Protein AF-A0A7C3U819-F1 (afdb_monomer_lite)

Structure (mmCIF, N/CA/C/O backbone):
data_AF-A0A7C3U819-F1
#
_entry.id   AF-A0A7C3U819-F1
#
loop_
_atom_site.group_PDB
_atom_site.id
_atom_site.type_symbol
_atom_site.label_atom_id
_atom_site.label_alt_id
_atom_site.label_comp_id
_atom_site.label_asym_id
_atom_site.label_entity_id
_atom_site.label_seq_id
_atom_site.pdbx_PDB_ins_code
_atom_site.Cartn_x
_atom_site.Cartn_y
_atom_site.Cartn_z
_atom_site.occupancy
_atom_site.B_iso_or_equiv
_atom_site.auth_seq_id
_atom_site.auth_comp_id
_atom_site.auth_asym_id
_atom_site.auth_atom_id
_atom_site.pdbx_PDB_model_num
ATOM 1 N N . MET A 1 1 ? 49.881 0.072 21.918 1.00 62.22 1 MET A N 1
ATOM 2 C CA . MET A 1 1 ? 49.744 0.021 20.445 1.00 62.22 1 MET A CA 1
ATOM 3 C C . MET A 1 1 ? 48.919 -1.177 20.001 1.00 62.22 1 MET A C 1
ATOM 5 O O . MET A 1 1 ? 47.766 -0.956 19.678 1.00 62.22 1 MET A O 1
ATOM 9 N N . LEU A 1 2 ? 49.411 -2.423 20.093 1.00 73.38 2 LEU A N 1
ATOM 10 C CA . LEU A 1 2 ? 48.622 -3.620 19.727 1.00 73.38 2 LEU A CA 1
ATOM 11 C C . LEU A 1 2 ? 47.300 -3.742 20.514 1.00 73.38 2 LEU A C 1
ATOM 13 O O . LEU A 1 2 ? 46.258 -4.001 19.927 1.00 73.38 2 LEU A O 1
ATOM 17 N N . LYS A 1 3 ? 47.325 -3.444 21.822 1.00 76.56 3 LYS A N 1
ATOM 18 C CA . LYS A 1 3 ? 46.119 -3.417 22.672 1.00 76.56 3 LYS A CA 1
ATOM 19 C C . LYS A 1 3 ? 45.048 -2.428 22.185 1.00 76.56 3 LYS A C 1
ATOM 21 O O . LYS A 1 3 ? 43.870 -2.743 22.256 1.00 76.56 3 LYS A O 1
ATOM 26 N N . ASN A 1 4 ? 45.447 -1.273 21.646 1.00 74.81 4 ASN A N 1
ATOM 27 C CA . ASN A 1 4 ? 44.506 -0.244 21.184 1.00 74.81 4 ASN A CA 1
ATOM 28 C C . ASN A 1 4 ? 43.895 -0.622 19.826 1.00 74.81 4 ASN A C 1
ATOM 30 O O . ASN A 1 4 ? 42.733 -0.330 19.585 1.00 74.81 4 ASN A O 1
ATOM 34 N N . LEU A 1 5 ? 44.656 -1.311 18.966 1.00 80.00 5 LEU A N 1
ATOM 35 C CA . LEU A 1 5 ? 44.166 -1.803 17.676 1.00 80.00 5 LEU A CA 1
ATOM 36 C C . LEU A 1 5 ? 43.099 -2.895 17.852 1.00 80.00 5 LEU A C 1
ATOM 38 O O . LEU A 1 5 ? 42.059 -2.843 17.206 1.00 80.00 5 LEU A O 1
ATOM 42 N N . ILE A 1 6 ? 43.327 -3.842 18.770 1.00 87.12 6 ILE A N 1
ATOM 43 C CA . ILE A 1 6 ? 42.361 -4.909 19.082 1.00 87.12 6 ILE A CA 1
ATOM 44 C C . ILE A 1 6 ? 41.045 -4.317 19.607 1.00 87.12 6 ILE A C 1
ATOM 46 O O . ILE A 1 6 ? 39.969 -4.758 19.215 1.00 87.12 6 ILE A O 1
ATOM 50 N N . LEU A 1 7 ? 41.123 -3.279 20.443 1.00 87.50 7 LEU A N 1
ATOM 51 C CA . LEU A 1 7 ? 39.947 -2.628 21.023 1.00 87.50 7 LEU A CA 1
ATOM 52 C C . LEU A 1 7 ? 39.083 -1.926 19.960 1.00 87.50 7 LEU A C 1
ATOM 54 O O . LEU A 1 7 ? 37.860 -1.995 20.024 1.00 87.50 7 LEU A O 1
ATOM 58 N N . ILE A 1 8 ? 39.709 -1.319 18.945 1.00 88.44 8 ILE A N 1
ATOM 59 C CA . ILE A 1 8 ? 39.007 -0.676 17.821 1.00 88.44 8 ILE A CA 1
ATOM 60 C C . ILE A 1 8 ? 38.306 -1.715 16.932 1.00 88.44 8 ILE A C 1
ATOM 62 O O . ILE A 1 8 ? 37.162 -1.504 16.527 1.00 88.44 8 ILE A O 1
ATOM 66 N N . ILE A 1 9 ? 38.959 -2.849 16.654 1.00 90.81 9 ILE A N 1
ATOM 67 C CA . ILE A 1 9 ? 38.374 -3.938 15.852 1.00 90.81 9 ILE A CA 1
ATOM 68 C C . ILE A 1 9 ? 37.159 -4.542 16.569 1.00 90.81 9 ILE A C 1
ATOM 70 O O . ILE A 1 9 ? 36.113 -4.744 15.961 1.00 90.81 9 ILE A O 1
ATOM 74 N N . LEU A 1 10 ? 37.259 -4.779 17.878 1.00 90.50 10 LEU A N 1
ATOM 75 C CA . LEU A 1 10 ? 36.135 -5.308 18.653 1.00 90.50 10 LEU A CA 1
ATOM 76 C C . LEU A 1 10 ? 34.970 -4.314 18.733 1.00 90.50 10 LEU A C 1
ATOM 78 O O . LEU A 1 10 ? 33.821 -4.722 18.588 1.00 90.50 10 LEU A O 1
ATOM 82 N N . ALA A 1 11 ? 35.251 -3.018 18.901 1.00 88.38 11 ALA A N 1
ATOM 83 C CA . ALA A 1 11 ? 34.215 -1.988 18.920 1.00 88.38 11 ALA A CA 1
ATOM 84 C C . ALA A 1 11 ? 33.483 -1.873 17.572 1.00 88.38 11 ALA A C 1
ATOM 86 O O . ALA A 1 11 ? 32.263 -1.747 17.545 1.00 88.38 11 ALA A O 1
ATOM 87 N N . THR A 1 12 ? 34.205 -1.963 16.452 1.00 83.62 12 THR A N 1
ATOM 88 C CA . THR A 1 12 ? 33.599 -1.909 15.110 1.00 83.62 12 THR A CA 1
ATOM 89 C C . THR A 1 12 ? 32.755 -3.143 14.805 1.00 83.62 12 THR A C 1
ATOM 91 O O . THR A 1 12 ? 31.631 -2.991 14.332 1.00 83.62 12 THR A O 1
ATOM 94 N N . ILE A 1 13 ? 33.227 -4.347 15.148 1.00 86.00 13 ILE A N 1
ATOM 95 C CA . ILE A 1 13 ? 32.428 -5.578 15.026 1.00 86.00 13 ILE A CA 1
ATOM 96 C C . ILE A 1 13 ? 31.163 -5.484 15.885 1.00 86.00 13 ILE A C 1
ATOM 98 O O . ILE A 1 13 ? 30.079 -5.813 15.415 1.00 86.00 13 ILE A O 1
ATOM 102 N N . PHE A 1 14 ? 31.278 -4.992 17.121 1.00 81.44 14 PHE A N 1
ATOM 103 C CA . PHE A 1 14 ? 30.131 -4.841 18.012 1.00 81.44 14 PHE A CA 1
ATOM 104 C C . PHE A 1 14 ? 29.077 -3.885 17.437 1.00 81.44 14 PHE A C 1
ATOM 106 O O . PHE A 1 14 ? 27.906 -4.245 17.389 1.00 81.44 14 PHE A O 1
ATOM 113 N N . ILE A 1 15 ? 29.486 -2.723 16.914 1.00 81.94 15 ILE A N 1
ATOM 114 C CA . ILE A 1 15 ? 28.566 -1.750 16.300 1.00 81.94 15 ILE A CA 1
ATOM 115 C C . ILE A 1 15 ? 27.814 -2.368 15.111 1.00 81.94 15 ILE A C 1
ATOM 117 O O . ILE A 1 15 ? 26.595 -2.226 15.029 1.00 81.94 15 ILE A O 1
ATOM 121 N N . VAL A 1 16 ? 28.513 -3.102 14.236 1.00 77.94 16 VAL A N 1
ATOM 122 C CA . VAL A 1 16 ? 27.915 -3.773 13.063 1.00 77.94 16 VAL A CA 1
ATOM 123 C C . VAL A 1 16 ? 26.956 -4.897 13.471 1.00 77.94 16 VAL A C 1
ATOM 125 O O . VAL A 1 16 ? 25.925 -5.096 12.834 1.00 77.94 16 VAL A O 1
ATOM 128 N N . LEU A 1 17 ? 27.250 -5.618 14.557 1.00 75.50 17 LEU A N 1
ATOM 129 C CA . LEU A 1 17 ? 26.356 -6.657 15.076 1.00 75.50 17 LEU A CA 1
ATOM 130 C C . LEU A 1 17 ? 25.104 -6.068 15.742 1.00 75.50 17 LEU A C 1
ATOM 132 O O . LEU A 1 17 ? 24.047 -6.692 15.704 1.00 75.50 17 LEU A O 1
ATOM 136 N N . THR A 1 18 ? 25.197 -4.868 16.319 1.00 70.12 18 THR A N 1
ATOM 137 C CA . THR A 1 18 ? 24.054 -4.187 16.949 1.00 70.12 18 THR A CA 1
ATOM 138 C C . THR A 1 18 ? 23.206 -3.351 15.992 1.00 70.12 18 THR A C 1
ATOM 140 O O . THR A 1 18 ? 22.121 -2.930 16.374 1.00 70.12 18 THR A O 1
ATOM 143 N N . SER A 1 19 ? 23.657 -3.093 14.759 1.00 58.97 19 SER A N 1
ATOM 144 C CA . SER A 1 19 ? 22.924 -2.244 13.804 1.00 58.97 19 SER A CA 1
ATOM 145 C C . SER A 1 19 ? 21.799 -2.962 13.052 1.00 58.97 19 SER A C 1
ATOM 147 O O . SER A 1 19 ? 21.187 -2.386 12.157 1.00 58.97 19 SER A O 1
ATOM 149 N N . SER A 1 20 ? 21.523 -4.217 13.389 1.00 57.56 20 SER A N 1
ATOM 150 C CA . SER A 1 20 ? 20.370 -4.953 12.871 1.00 57.56 20 SER A CA 1
ATOM 151 C C . SER A 1 20 ? 19.242 -4.856 13.899 1.00 57.56 20 SER A C 1
ATOM 153 O O . SER A 1 20 ? 19.527 -4.904 15.086 1.00 57.56 20 SER A O 1
ATOM 155 N N . TYR A 1 21 ? 17.988 -4.742 13.460 1.00 50.50 21 TYR A N 1
ATOM 156 C CA . TYR A 1 21 ? 16.766 -4.595 14.279 1.00 50.50 21 TYR A CA 1
ATOM 157 C C . TYR A 1 21 ? 16.378 -3.158 14.667 1.00 50.50 21 TYR A C 1
ATOM 159 O O . TYR A 1 21 ? 16.038 -2.868 15.813 1.00 50.50 21 TYR A O 1
ATOM 167 N N . VAL A 1 22 ? 16.295 -2.262 13.679 1.00 51.50 22 VAL A N 1
ATOM 168 C CA . VAL A 1 22 ? 15.298 -1.183 13.766 1.00 51.50 22 VAL A CA 1
ATOM 169 C C . VAL A 1 22 ? 13.933 -1.835 13.543 1.00 51.50 22 VAL A C 1
ATOM 171 O O . VAL A 1 22 ? 13.479 -1.988 12.414 1.00 51.50 22 VAL A O 1
ATOM 174 N N . LEU A 1 23 ? 13.310 -2.311 14.621 1.00 58.06 23 LEU A N 1
ATOM 175 C CA . LEU A 1 23 ? 11.903 -2.688 14.578 1.00 58.06 23 LEU A CA 1
ATOM 176 C C . LEU A 1 23 ? 11.105 -1.393 14.456 1.00 58.06 23 LEU A C 1
ATOM 178 O O . LEU A 1 23 ? 11.251 -0.495 15.287 1.00 58.06 23 LEU A O 1
ATOM 182 N N . ALA A 1 24 ? 10.284 -1.285 13.414 1.00 61.31 24 ALA A N 1
ATOM 183 C CA . ALA A 1 24 ? 9.297 -0.222 13.344 1.00 61.31 24 ALA A CA 1
ATOM 184 C C . ALA A 1 24 ? 8.452 -0.285 14.627 1.00 61.31 24 ALA A C 1
ATOM 186 O O . ALA A 1 24 ? 7.854 -1.318 14.938 1.00 61.31 24 ALA A O 1
ATOM 187 N N . SER A 1 25 ? 8.467 0.791 15.418 1.00 61.19 25 SER A N 1
ATOM 188 C CA . SER A 1 25 ? 7.619 0.887 16.604 1.00 61.19 25 SER A CA 1
ATOM 189 C C . SER A 1 25 ? 6.170 0.780 16.149 1.00 61.19 25 SER A C 1
ATOM 191 O O . SER A 1 25 ? 5.744 1.552 15.291 1.00 61.19 25 SER A O 1
ATOM 193 N N . GLN A 1 26 ? 5.411 -0.155 16.724 1.00 63.94 26 GLN A N 1
ATOM 194 C CA . GLN A 1 26 ? 3.979 -0.243 16.454 1.00 63.94 26 GLN A CA 1
ATOM 195 C C . GLN A 1 26 ? 3.326 1.097 16.805 1.00 63.94 26 GLN A C 1
ATOM 197 O O . GLN A 1 26 ? 3.619 1.684 17.853 1.00 63.94 26 GLN A O 1
ATOM 202 N N . ALA A 1 27 ? 2.471 1.600 15.916 1.00 69.44 27 ALA A N 1
ATOM 203 C CA . ALA A 1 27 ? 1.678 2.784 16.205 1.00 69.44 27 ALA A CA 1
ATOM 204 C C . ALA A 1 27 ? 0.789 2.512 17.429 1.00 69.44 27 ALA A C 1
ATOM 206 O O . ALA A 1 27 ? 0.252 1.412 17.579 1.00 69.44 27 ALA A O 1
ATOM 207 N N . LEU A 1 28 ? 0.631 3.510 18.307 1.00 78.12 28 LEU A N 1
ATOM 208 C CA . LEU A 1 28 ? -0.297 3.391 19.432 1.00 78.12 28 LEU A CA 1
ATOM 209 C C . LEU A 1 28 ? -1.708 3.104 18.891 1.00 78.12 28 LEU A C 1
ATOM 211 O O . LEU A 1 28 ? -2.143 3.796 17.963 1.00 78.12 28 LEU A O 1
ATOM 215 N N . PRO A 1 29 ? -2.427 2.114 19.452 1.00 81.88 29 PRO A N 1
ATOM 216 C CA . PRO A 1 29 ? -3.782 1.823 19.021 1.00 81.88 29 PRO A CA 1
ATOM 217 C C . PRO A 1 29 ? -4.662 3.038 19.301 1.00 81.88 29 PRO A C 1
ATOM 219 O O . PRO A 1 29 ? -4.579 3.660 20.363 1.00 81.88 29 PRO A O 1
ATOM 222 N N . ARG A 1 30 ? -5.513 3.371 18.338 1.00 90.12 30 ARG A N 1
ATOM 223 C CA . ARG A 1 30 ? -6.549 4.390 18.515 1.00 90.12 30 ARG A CA 1
ATOM 224 C C . ARG A 1 30 ? -7.848 3.715 18.943 1.00 90.12 30 ARG A C 1
ATOM 226 O O . ARG A 1 30 ? -7.952 2.493 18.863 1.00 90.12 30 ARG A O 1
ATOM 233 N N . TYR A 1 31 ? -8.837 4.483 19.380 1.00 94.50 31 TYR A N 1
ATOM 234 C CA . TYR A 1 31 ? -10.174 3.957 19.654 1.00 94.50 31 TYR A CA 1
ATOM 235 C C . TYR A 1 31 ? -11.184 4.533 18.671 1.00 94.50 31 TYR A C 1
ATOM 237 O O . TYR A 1 31 ? -11.015 5.631 18.138 1.00 94.50 31 TYR A O 1
ATOM 245 N N . GLY A 1 32 ? -12.250 3.780 18.440 1.00 96.25 32 GLY A N 1
ATOM 246 C CA . GLY A 1 32 ? -13.473 4.309 17.864 1.00 96.25 32 GLY A CA 1
ATOM 247 C C . GLY A 1 32 ? -14.666 3.934 18.710 1.00 96.25 32 GLY A C 1
ATOM 248 O O . GLY A 1 32 ? -14.616 2.981 19.490 1.00 96.25 32 GLY A O 1
ATOM 249 N N . VAL A 1 33 ? -15.731 4.705 18.548 1.00 97.69 33 VAL A N 1
ATOM 250 C CA . VAL A 1 33 ? -16.988 4.530 19.264 1.00 97.69 33 VAL A CA 1
ATOM 251 C C . VAL A 1 33 ? -18.152 4.463 18.299 1.00 97.69 33 VAL A C 1
ATOM 253 O O . VAL A 1 33 ? -18.153 5.127 17.262 1.00 97.69 33 VAL A O 1
ATOM 256 N N . ASN A 1 34 ? -19.158 3.689 18.672 1.00 97.94 34 ASN A N 1
ATOM 257 C CA . ASN A 1 34 ? -20.482 3.756 18.090 1.00 97.94 34 ASN A CA 1
ATOM 258 C C . ASN A 1 34 ? -21.410 4.450 19.093 1.00 97.94 34 ASN A C 1
ATOM 260 O O . ASN A 1 34 ? -21.619 3.978 20.213 1.00 97.94 34 ASN A O 1
ATOM 264 N N . GLU A 1 35 ? -21.934 5.607 18.697 1.00 97.56 35 GLU A N 1
ATOM 265 C CA . GLU A 1 35 ? -22.764 6.439 19.568 1.00 97.56 35 GLU A CA 1
ATOM 266 C C . GLU A 1 35 ? -24.136 5.833 19.862 1.00 97.56 35 GLU A C 1
ATOM 268 O O . GLU A 1 35 ? -24.673 6.038 20.953 1.00 97.56 35 GLU A O 1
ATOM 273 N N . GLU 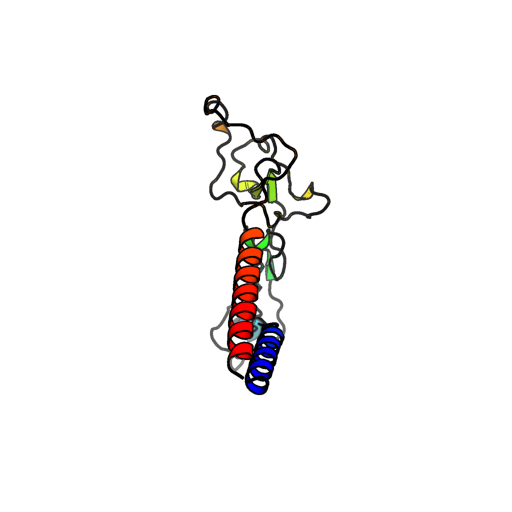A 1 36 ? -24.683 5.077 18.910 1.00 97.62 36 GLU A N 1
ATOM 274 C CA . GLU A 1 36 ? -26.006 4.464 19.002 1.00 97.62 36 GLU A CA 1
ATOM 275 C C . GLU A 1 36 ? -25.990 3.251 19.934 1.00 97.62 36 GLU A C 1
ATOM 277 O O . GLU A 1 36 ? -26.867 3.115 20.787 1.00 97.62 36 GLU A O 1
ATOM 282 N N . THR A 1 37 ? -24.973 2.390 19.814 1.00 97.75 37 THR A N 1
ATOM 283 C CA . THR A 1 37 ? -24.854 1.166 20.625 1.00 97.75 37 THR A CA 1
ATOM 284 C C . THR A 1 37 ? -24.111 1.377 21.942 1.00 97.75 37 THR A C 1
ATOM 286 O O . THR A 1 37 ? -24.137 0.493 22.799 1.00 97.75 37 THR A O 1
ATOM 289 N N . LYS A 1 38 ? -23.469 2.540 22.130 1.00 97.94 38 LYS A N 1
ATOM 290 C CA . LYS A 1 38 ? -22.555 2.818 23.253 1.00 97.94 38 LYS A CA 1
ATOM 291 C C . LYS A 1 38 ? -21.467 1.752 23.374 1.00 97.94 38 LYS A C 1
ATOM 293 O O . LYS A 1 38 ? -21.149 1.262 24.456 1.00 97.94 38 LYS A O 1
ATOM 298 N N . GLU A 1 39 ? -20.868 1.412 22.241 1.00 98.25 39 GLU A N 1
ATOM 299 C CA . GLU A 1 39 ? -19.741 0.487 22.151 1.00 98.25 39 GLU A CA 1
ATOM 300 C C . GLU A 1 39 ? -18.468 1.228 21.750 1.00 98.25 39 GLU A C 1
ATOM 302 O O . GLU A 1 39 ? -18.511 2.221 21.026 1.00 98.25 39 GLU A O 1
ATOM 307 N N . CYS A 1 40 ? -17.324 0.739 22.210 1.00 97.69 40 CYS A N 1
ATOM 308 C CA . CYS A 1 40 ? -16.011 1.219 21.802 1.00 97.69 40 CYS A CA 1
ATOM 309 C C . CYS A 1 40 ? -15.145 0.031 21.366 1.00 97.69 40 CYS A C 1
ATOM 311 O O . CYS A 1 40 ? -15.326 -1.087 21.841 1.00 97.69 40 CYS A O 1
ATOM 313 N N . SER A 1 41 ? -14.187 0.260 20.477 1.00 96.88 41 SER A N 1
ATOM 314 C CA . SER A 1 41 ? -13.237 -0.764 20.042 1.00 96.88 41 SER A CA 1
ATOM 315 C C . SER A 1 41 ? -11.884 -0.133 19.787 1.00 96.88 41 SER A C 1
ATOM 317 O O . SER A 1 41 ? -11.790 1.022 19.361 1.00 96.88 41 SER A O 1
ATOM 319 N N . LYS A 1 42 ? -10.832 -0.919 20.005 1.00 94.75 42 LYS A N 1
ATOM 320 C CA . LYS A 1 42 ? -9.494 -0.586 19.522 1.00 94.75 42 LYS A CA 1
ATOM 321 C C . LYS A 1 42 ? -9.488 -0.602 18.000 1.00 94.75 42 LYS A C 1
ATOM 323 O O . LYS A 1 42 ? -10.164 -1.414 17.370 1.00 94.75 42 LYS A O 1
ATOM 328 N N . PHE A 1 43 ? -8.703 0.297 17.439 1.00 91.25 43 PHE A N 1
ATOM 329 C CA . PHE A 1 43 ? -8.480 0.458 16.020 1.00 91.25 43 PHE A CA 1
ATOM 330 C C . PHE A 1 43 ? -6.998 0.307 15.729 1.00 91.25 43 PHE A C 1
ATOM 332 O O . PHE A 1 43 ? -6.171 1.111 16.175 1.00 91.25 43 PHE A O 1
ATOM 339 N N . PHE A 1 44 ? -6.683 -0.718 14.953 1.00 84.62 44 PHE A N 1
ATOM 340 C CA . PHE A 1 44 ? -5.369 -0.883 14.368 1.00 84.62 44 PHE A CA 1
ATOM 341 C C . PHE A 1 44 ? -5.419 -0.240 12.989 1.00 84.62 44 PHE A C 1
ATOM 343 O O . PHE A 1 44 ? -6.135 -0.709 12.102 1.00 84.62 44 PHE A O 1
ATOM 350 N N . MET A 1 45 ? -4.714 0.884 12.844 1.00 80.06 45 MET A N 1
ATOM 351 C CA . MET A 1 45 ? -4.503 1.477 11.528 1.00 80.06 45 MET A CA 1
ATOM 352 C C . MET A 1 45 ? -3.804 0.436 10.648 1.00 80.06 45 MET A C 1
ATOM 354 O O . MET A 1 45 ? -2.970 -0.324 11.145 1.00 80.06 45 MET A O 1
ATOM 358 N N . GLY A 1 46 ? -4.176 0.388 9.368 1.00 81.81 46 GLY A N 1
ATOM 359 C CA . GLY A 1 46 ? -3.462 -0.416 8.381 1.00 81.81 46 GLY A CA 1
ATOM 360 C C . GLY A 1 46 ? -1.991 -0.013 8.289 1.00 81.81 46 GLY A C 1
ATOM 361 O O . GLY A 1 46 ? -1.555 0.971 8.897 1.00 81.81 46 GLY A O 1
ATOM 362 N N . ASP A 1 47 ? -1.225 -0.784 7.530 1.00 85.81 47 ASP A N 1
ATOM 363 C CA . ASP A 1 47 ? 0.124 -0.384 7.145 1.00 85.81 47 ASP A CA 1
ATOM 364 C C . ASP A 1 47 ? 0.081 0.664 6.017 1.00 85.81 47 ASP A C 1
ATOM 366 O O . ASP A 1 47 ? -0.972 1.186 5.643 1.00 85.81 47 ASP A O 1
ATOM 370 N N . GLU A 1 48 ? 1.238 1.012 5.467 1.00 88.50 48 GLU A N 1
ATOM 371 C CA . GLU A 1 48 ? 1.359 1.968 4.371 1.00 88.50 48 GLU A CA 1
ATOM 372 C C . GLU A 1 48 ? 0.597 1.566 3.090 1.00 88.50 48 GLU A C 1
ATOM 374 O O . GLU A 1 48 ? 0.323 2.427 2.243 1.00 88.50 48 GLU A O 1
ATOM 379 N N . CYS A 1 49 ? 0.196 0.297 2.976 1.00 92.19 49 CYS A N 1
ATOM 380 C CA . CYS A 1 49 ? -0.446 -0.299 1.812 1.00 92.19 49 CYS A CA 1
ATOM 381 C C . CYS A 1 49 ? -1.903 -0.698 2.025 1.00 92.19 49 CYS A C 1
ATOM 383 O O . CYS A 1 49 ? -2.578 -1.055 1.058 1.00 92.19 49 CYS A O 1
ATOM 385 N N . LEU A 1 50 ? -2.428 -0.546 3.239 1.00 91.62 50 LEU A N 1
ATOM 386 C CA . LEU A 1 50 ? -3.837 -0.731 3.548 1.00 91.62 50 LEU A CA 1
ATOM 387 C C . LEU A 1 50 ? -4.473 0.563 4.046 1.00 91.62 50 LEU A C 1
ATOM 389 O O . LEU A 1 50 ? -4.038 1.177 5.018 1.00 91.62 50 LEU A O 1
ATOM 393 N N . ASP A 1 51 ? -5.592 0.930 3.435 1.00 90.19 51 ASP A N 1
ATOM 394 C CA . ASP A 1 51 ? -6.499 1.913 4.001 1.00 90.19 51 ASP A CA 1
ATOM 395 C C . ASP A 1 51 ? -7.558 1.198 4.836 1.00 90.19 51 ASP A C 1
ATOM 397 O O . ASP A 1 51 ? -8.497 0.599 4.309 1.00 90.19 51 ASP A O 1
ATOM 401 N N . CYS A 1 52 ? -7.372 1.208 6.152 1.00 91.38 52 CYS A N 1
ATOM 402 C CA . CYS A 1 52 ? -8.341 0.654 7.085 1.00 91.38 52 CYS A CA 1
ATOM 403 C C . CYS A 1 52 ? -9.251 1.759 7.612 1.00 91.38 52 CYS A C 1
ATOM 405 O O . CYS A 1 52 ? -8.782 2.826 8.010 1.00 91.38 52 CYS A O 1
ATOM 407 N N . THR A 1 53 ? -10.545 1.472 7.689 1.00 92.75 53 THR A N 1
ATOM 408 C CA . THR A 1 53 ? -11.541 2.304 8.369 1.00 92.75 53 THR A CA 1
ATOM 409 C C . THR A 1 53 ? -12.386 1.436 9.289 1.00 92.75 53 THR A C 1
ATOM 411 O O . THR A 1 53 ? -12.463 0.217 9.127 1.00 92.75 53 THR A O 1
ATOM 414 N N . PHE A 1 54 ? -13.049 2.036 10.273 1.00 93.56 54 PHE A N 1
ATOM 415 C CA . PHE A 1 54 ? -14.132 1.321 10.939 1.00 93.56 54 PHE A CA 1
ATOM 416 C C . PHE A 1 54 ? -15.322 1.118 9.982 1.00 93.56 54 PHE A C 1
ATOM 418 O O . PHE A 1 54 ? -15.437 1.841 8.985 1.00 93.56 54 PHE A O 1
ATOM 425 N N . PRO A 1 55 ? -16.204 0.141 10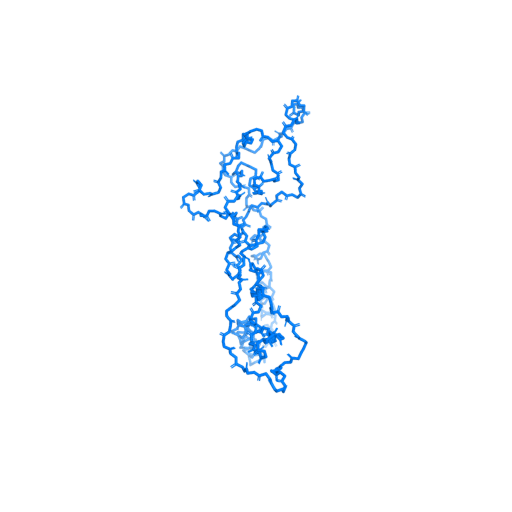.261 1.00 93.44 55 PRO A N 1
ATOM 426 C CA . PRO A 1 55 ? -17.459 0.016 9.537 1.00 93.44 55 PRO A CA 1
ATOM 427 C C . PRO A 1 55 ? -18.376 1.212 9.817 1.00 93.44 55 PRO A C 1
ATOM 429 O O . PRO A 1 55 ? -18.157 1.996 10.741 1.00 93.44 55 PRO A O 1
ATOM 432 N N . GLU A 1 56 ? -19.425 1.337 9.012 1.00 94.88 56 GLU A N 1
ATOM 433 C CA . GLU A 1 56 ? -20.405 2.417 9.119 1.00 94.88 56 GLU A CA 1
ATOM 434 C C . GLU A 1 56 ? -20.986 2.554 10.543 1.00 94.88 56 GLU A C 1
ATOM 436 O O . GLU A 1 56 ? -21.163 1.569 11.265 1.00 94.88 56 GLU A O 1
ATOM 441 N N . GLY A 1 57 ? -21.243 3.798 10.961 1.00 95.44 57 GLY A N 1
ATOM 442 C CA . GLY A 1 57 ? -21.761 4.138 12.295 1.00 95.44 57 GLY A CA 1
ATOM 443 C C . GLY A 1 57 ? -20.702 4.270 13.397 1.00 95.44 57 GLY A C 1
ATOM 444 O O . GLY A 1 57 ? -21.025 4.667 14.515 1.00 95.44 57 GLY A O 1
ATOM 445 N N . TRP A 1 58 ? -19.435 3.978 13.103 1.00 96.75 58 TRP A N 1
ATOM 446 C CA . TRP A 1 58 ? -18.325 4.143 14.041 1.00 96.75 58 TRP A CA 1
ATOM 447 C C . TRP A 1 58 ? -17.527 5.412 13.749 1.00 96.75 58 TRP A C 1
ATOM 449 O O . TRP A 1 58 ? -17.262 5.755 12.597 1.00 96.75 58 TRP A O 1
ATOM 459 N N . LYS A 1 59 ? -17.087 6.092 14.807 1.00 95.69 59 LYS A N 1
ATOM 460 C CA . LYS A 1 59 ? -16.269 7.301 14.728 1.00 95.69 59 LYS A CA 1
ATOM 461 C C . LYS A 1 59 ? -14.969 7.111 15.497 1.00 95.69 59 LYS A C 1
ATOM 463 O O . LYS A 1 59 ? -14.992 6.721 16.660 1.00 95.69 59 LYS A O 1
ATOM 468 N N . MET A 1 60 ? -13.847 7.424 14.854 1.00 94.44 60 MET A N 1
ATOM 469 C CA . MET A 1 60 ? -12.541 7.505 15.513 1.00 94.44 60 MET A CA 1
ATOM 470 C C . MET A 1 60 ? -12.529 8.632 16.545 1.00 94.44 60 MET A C 1
ATOM 472 O O . MET A 1 60 ? -13.015 9.730 16.268 1.00 94.44 60 MET A O 1
ATOM 476 N N . ILE A 1 61 ? -11.932 8.370 17.701 1.00 94.56 61 ILE A N 1
ATOM 477 C CA . ILE A 1 61 ? -11.757 9.348 18.774 1.00 94.56 61 ILE A CA 1
ATOM 478 C C . ILE A 1 61 ? -10.259 9.576 19.040 1.00 94.56 61 ILE A C 1
ATOM 480 O O . ILE A 1 61 ? -9.424 8.763 18.631 1.00 94.56 61 ILE A O 1
ATOM 484 N N . GLU A 1 62 ? -9.903 10.704 19.656 1.00 89.88 62 GLU A N 1
ATOM 485 C CA . GLU A 1 62 ? -8.497 11.055 19.938 1.00 89.88 62 GLU A CA 1
ATOM 486 C C . GLU A 1 62 ? -7.987 10.412 21.236 1.00 89.88 62 GLU A C 1
ATOM 488 O O . GLU A 1 62 ? -6.783 10.341 21.482 1.00 89.88 62 GLU A O 1
ATOM 493 N N . GLU A 1 63 ? -8.900 9.917 22.065 1.00 88.00 63 GLU A N 1
ATOM 494 C CA . GLU A 1 63 ? -8.605 9.274 23.328 1.00 88.00 63 GLU A CA 1
ATOM 495 C C . GLU A 1 63 ? -7.961 7.894 23.129 1.00 88.00 63 GLU A C 1
ATOM 497 O O . GLU A 1 63 ? -8.374 7.070 22.311 1.00 88.00 63 GLU A O 1
ATOM 502 N N . PHE A 1 64 ? -6.966 7.601 23.967 1.00 88.94 64 PHE A N 1
ATOM 503 C CA . PHE A 1 64 ? -6.261 6.314 23.997 1.00 88.94 64 PHE A CA 1
ATOM 504 C C . PHE A 1 64 ? -6.970 5.256 24.855 1.00 88.94 64 PHE A C 1
ATOM 506 O O . PHE A 1 64 ? -6.364 4.254 25.241 1.00 88.94 64 PHE A O 1
ATOM 513 N N . GLN A 1 65 ? -8.236 5.485 25.200 1.00 93.75 65 GLN A N 1
ATOM 514 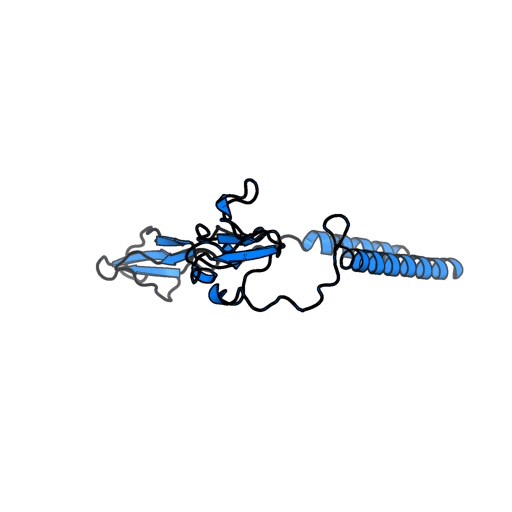C CA . GLN A 1 65 ? -9.033 4.579 26.017 1.00 93.75 65 GLN A CA 1
ATOM 515 C C . GLN A 1 65 ? -10.512 4.662 25.651 1.00 93.75 65 GLN A C 1
ATOM 517 O O . GLN A 1 65 ? -10.996 5.686 25.172 1.00 93.75 65 GLN A O 1
ATOM 522 N N . CYS A 1 66 ? -11.232 3.582 25.940 1.00 95.94 66 CYS A N 1
ATOM 523 C CA . CYS A 1 66 ? -12.680 3.540 25.827 1.00 95.94 66 CYS A CA 1
ATOM 524 C C . CYS A 1 66 ? -13.341 4.594 26.739 1.00 95.94 66 CYS A C 1
ATOM 526 O O . CYS A 1 66 ? -13.018 4.635 27.932 1.00 95.94 66 CYS A O 1
ATOM 528 N N . PRO A 1 67 ? -14.271 5.426 26.235 1.00 96.88 67 PRO A N 1
ATOM 529 C CA . PRO A 1 67 ? -14.952 6.410 27.070 1.00 96.88 67 PRO A CA 1
ATOM 530 C C . PRO A 1 67 ? -15.834 5.773 28.151 1.00 96.88 67 PRO A C 1
ATOM 532 O O . PRO A 1 67 ? -16.370 4.674 27.994 1.00 96.88 67 PRO A O 1
ATOM 535 N N . LEU A 1 68 ? -16.031 6.494 29.258 1.00 97.31 68 LEU A N 1
ATOM 536 C CA . LEU A 1 68 ? -16.889 6.035 30.350 1.00 97.31 68 LEU A CA 1
ATOM 537 C C . LEU A 1 68 ? -18.330 5.825 29.859 1.00 97.31 68 LEU A C 1
ATOM 539 O O . LEU A 1 68 ? -18.898 6.682 29.185 1.00 97.31 68 LEU A O 1
ATOM 543 N N . GLY A 1 69 ? -18.930 4.695 30.235 1.00 96.69 69 GLY A N 1
ATOM 544 C CA . GLY A 1 69 ? -20.291 4.333 29.828 1.00 96.69 69 GLY A CA 1
ATOM 545 C C . GLY A 1 69 ? -20.379 3.623 28.475 1.00 96.69 69 GLY A C 1
ATOM 546 O O . GLY A 1 69 ? -21.474 3.212 28.102 1.00 96.69 69 GLY A O 1
ATOM 547 N N . TYR A 1 70 ? -19.253 3.433 27.778 1.00 98.12 70 TYR A N 1
ATOM 548 C CA . TYR A 1 70 ? -19.176 2.599 26.583 1.00 98.12 70 TYR A CA 1
ATOM 549 C C . TYR A 1 70 ? -18.687 1.201 26.958 1.00 98.12 70 TYR A C 1
ATOM 551 O O . TYR A 1 70 ? -17.879 1.022 27.872 1.00 98.12 70 TYR A O 1
ATOM 559 N N . LYS A 1 71 ? -19.181 0.193 26.244 1.00 98.00 71 LYS A N 1
ATOM 560 C CA . LYS A 1 71 ? -18.735 -1.193 26.375 1.00 98.00 71 LYS A CA 1
ATOM 561 C C . LYS A 1 71 ? -17.604 -1.465 25.384 1.00 98.00 71 LYS A C 1
ATOM 563 O O . LYS A 1 71 ? -17.808 -1.315 24.182 1.00 98.00 71 LYS A O 1
ATOM 568 N N . GLU A 1 72 ? -16.443 -1.908 25.867 1.00 97.44 72 GLU A N 1
ATOM 569 C CA . GLU A 1 72 ? -15.369 -2.379 24.981 1.00 97.44 72 GLU A CA 1
ATOM 570 C C . GLU A 1 72 ? -15.789 -3.680 24.294 1.00 97.44 72 GLU A C 1
ATOM 572 O O . GLU A 1 72 ? -16.160 -4.664 24.940 1.00 97.44 72 GLU A O 1
ATOM 577 N N . VAL A 1 73 ? -15.757 -3.658 22.966 1.00 97.38 73 VAL A N 1
ATOM 578 C CA . VAL A 1 73 ? -16.025 -4.792 22.087 1.00 97.38 73 VAL A CA 1
ATOM 579 C C . VAL A 1 73 ? -14.862 -4.959 21.119 1.00 97.38 73 VAL A C 1
ATOM 581 O O . VAL A 1 73 ? -14.109 -4.023 20.856 1.00 97.38 73 VAL A O 1
ATOM 584 N N . GLN A 1 74 ? -14.719 -6.160 20.569 1.00 94.94 74 GLN A N 1
ATOM 585 C CA . GLN A 1 74 ? -13.810 -6.392 19.457 1.00 94.94 74 GLN A CA 1
ATOM 586 C C . GLN A 1 74 ? -14.559 -6.102 18.159 1.00 94.94 74 GLN A C 1
ATOM 588 O O . GLN A 1 74 ? -15.495 -6.823 17.806 1.00 94.94 74 GLN A O 1
ATOM 593 N N . LYS A 1 75 ? -14.168 -5.031 17.468 1.00 94.56 75 LYS A N 1
ATOM 594 C CA . LYS A 1 75 ? -14.699 -4.693 16.151 1.00 94.56 75 LYS A CA 1
ATOM 595 C C . LYS A 1 75 ? -13.583 -4.696 15.119 1.00 94.56 75 LYS A C 1
ATOM 597 O O . LYS A 1 75 ? -12.622 -3.940 15.247 1.00 94.56 75 LYS A O 1
ATOM 602 N N . ASP A 1 76 ? -13.749 -5.521 14.092 1.00 91.94 76 ASP A N 1
ATOM 603 C CA . ASP A 1 76 ? -12.802 -5.588 12.985 1.00 91.94 76 ASP A CA 1
ATOM 604 C C . ASP A 1 76 ? -12.900 -4.333 12.110 1.00 91.94 76 ASP A C 1
ATOM 606 O O . ASP A 1 76 ? -13.991 -3.805 11.853 1.00 91.94 76 ASP A O 1
ATOM 610 N N . SER A 1 77 ? -11.743 -3.850 11.662 1.00 91.00 77 SER A N 1
ATOM 611 C CA . SER A 1 77 ? -11.649 -2.797 10.659 1.00 91.00 77 SER A CA 1
ATOM 612 C C . SER A 1 77 ? -11.936 -3.356 9.265 1.00 91.00 77 SER A C 1
ATOM 614 O O . SER A 1 77 ? -11.685 -4.522 8.961 1.00 91.00 77 SER A O 1
ATOM 616 N N . VAL A 1 78 ? -12.465 -2.501 8.396 1.00 93.06 78 VAL A N 1
ATOM 617 C CA . VAL A 1 78 ? -12.595 -2.778 6.968 1.00 93.06 78 VAL A CA 1
ATOM 618 C C . VAL A 1 78 ? -11.366 -2.191 6.293 1.00 93.06 78 VAL A C 1
ATOM 620 O O . VAL A 1 78 ? -11.212 -0.973 6.246 1.00 93.06 78 VAL A O 1
ATOM 623 N N . CYS A 1 79 ? -10.482 -3.054 5.801 1.00 91.88 79 CYS A N 1
ATOM 624 C CA . CYS A 1 79 ? -9.249 -2.647 5.139 1.00 91.88 79 CYS A CA 1
ATOM 625 C C . CYS A 1 79 ? -9.350 -2.837 3.629 1.00 91.88 79 CYS A C 1
ATOM 627 O O . CYS A 1 79 ? -9.778 -3.890 3.156 1.00 91.88 79 CYS A O 1
ATOM 629 N N . LYS A 1 80 ? -8.939 -1.816 2.879 1.00 93.38 80 LYS A N 1
ATOM 630 C CA . LYS A 1 80 ? -8.840 -1.843 1.421 1.00 93.38 80 LYS A CA 1
ATOM 631 C C . LYS A 1 80 ? -7.380 -1.671 1.010 1.00 93.38 80 LYS A C 1
ATOM 633 O O . LYS A 1 80 ? -6.744 -0.733 1.494 1.00 93.38 80 LYS A O 1
ATOM 638 N N . PRO A 1 81 ? -6.839 -2.531 0.135 1.00 93.06 81 PRO A N 1
ATOM 639 C CA . PRO A 1 81 ? -5.507 -2.320 -0.408 1.00 93.06 81 PRO A CA 1
ATOM 640 C C . PRO A 1 81 ? -5.431 -0.990 -1.159 1.00 93.06 81 PRO A C 1
ATOM 642 O O . PRO A 1 81 ? -6.362 -0.599 -1.863 1.00 93.06 81 PRO A O 1
ATOM 645 N N . ARG A 1 82 ? -4.335 -0.259 -0.967 1.00 93.12 82 ARG A N 1
ATOM 646 C CA . ARG A 1 82 ? -4.085 1.006 -1.656 1.00 93.12 82 ARG A CA 1
ATOM 647 C C . ARG A 1 82 ? -3.451 0.731 -3.009 1.00 93.12 82 ARG A C 1
ATOM 649 O O . ARG A 1 82 ? -2.460 0.011 -3.094 1.00 93.12 82 ARG A O 1
ATOM 656 N N . LYS A 1 83 ? -3.968 1.383 -4.046 1.00 94.00 83 LYS A N 1
ATOM 657 C CA . LYS A 1 83 ? -3.358 1.419 -5.376 1.00 94.00 83 LYS A CA 1
ATOM 658 C C . LYS A 1 83 ? -2.306 2.526 -5.416 1.00 94.00 83 LYS A C 1
ATOM 660 O O . LYS A 1 83 ? -2.644 3.703 -5.511 1.00 94.00 83 LYS A O 1
ATOM 665 N N . ASN A 1 84 ? -1.033 2.178 -5.238 1.00 93.81 84 ASN A N 1
ATOM 666 C CA . ASN A 1 84 ? 0.075 3.128 -5.364 1.00 93.81 84 ASN A CA 1
ATOM 667 C C . ASN A 1 84 ? 1.383 2.424 -5.751 1.00 93.81 84 ASN A C 1
ATOM 669 O O . ASN A 1 84 ? 1.545 1.225 -5.532 1.00 93.81 84 ASN A O 1
ATOM 673 N N . SER A 1 85 ? 2.318 3.185 -6.320 1.00 94.75 85 SER A N 1
ATOM 674 C CA . SER A 1 85 ? 3.573 2.654 -6.859 1.00 94.75 85 SER A CA 1
ATOM 675 C C . SER A 1 85 ? 4.437 1.961 -5.807 1.00 94.75 85 SER A C 1
ATOM 677 O O . SER A 1 85 ? 4.981 0.889 -6.064 1.00 94.75 85 SER A O 1
ATOM 679 N N . PHE A 1 86 ? 4.531 2.530 -4.605 1.00 94.12 86 PHE A N 1
ATOM 680 C CA . PHE A 1 86 ? 5.320 1.962 -3.513 1.00 94.12 86 PHE A CA 1
ATOM 681 C C . PHE A 1 86 ? 4.830 0.554 -3.138 1.00 94.12 86 PHE A C 1
ATOM 683 O O . PHE A 1 86 ? 5.614 -0.392 -3.139 1.00 94.12 86 PHE A O 1
ATOM 690 N N . CYS A 1 87 ? 3.523 0.400 -2.924 1.00 94.12 87 CYS A N 1
ATOM 691 C CA . CYS A 1 87 ? 2.877 -0.850 -2.510 1.00 94.12 87 CYS A CA 1
ATOM 692 C C . CYS A 1 87 ? 2.765 -1.912 -3.603 1.00 94.12 87 CYS A C 1
ATOM 694 O O . CYS A 1 87 ? 2.338 -3.035 -3.338 1.00 94.12 87 CYS A O 1
ATOM 696 N N . CYS A 1 88 ? 3.127 -1.547 -4.829 1.00 95.12 88 CYS A N 1
ATOM 697 C CA . CYS A 1 88 ? 3.162 -2.437 -5.974 1.00 95.12 88 CYS A CA 1
ATOM 698 C C . CYS A 1 88 ? 4.578 -2.614 -6.526 1.00 95.12 88 CYS A C 1
ATOM 700 O O . CYS A 1 88 ? 4.719 -3.048 -7.663 1.00 95.12 88 CYS A O 1
ATOM 702 N N . THR A 1 89 ? 5.625 -2.286 -5.759 1.00 94.06 89 THR A N 1
ATOM 703 C CA . THR A 1 89 ? 7.032 -2.496 -6.145 1.00 94.06 89 THR A CA 1
ATOM 704 C C . THR A 1 89 ? 7.672 -3.595 -5.311 1.00 94.06 89 THR A C 1
ATOM 706 O O . THR A 1 89 ? 7.609 -3.572 -4.088 1.00 94.06 89 THR A O 1
ATOM 709 N N . ILE A 1 90 ? 8.358 -4.537 -5.947 1.00 91.62 90 ILE A N 1
ATOM 710 C CA . ILE A 1 90 ? 9.050 -5.625 -5.248 1.00 91.62 90 ILE A CA 1
ATOM 711 C C . ILE A 1 90 ? 10.024 -5.086 -4.194 1.00 91.62 90 ILE A C 1
ATOM 713 O O . ILE A 1 90 ? 10.782 -4.151 -4.439 1.00 91.62 90 ILE A O 1
ATOM 717 N N . GLY A 1 91 ? 10.032 -5.728 -3.024 1.00 86.94 91 GLY A N 1
ATOM 718 C CA . GLY A 1 91 ? 10.957 -5.408 -1.936 1.00 86.94 91 GLY A CA 1
ATOM 719 C C . GLY A 1 91 ? 10.449 -4.362 -0.944 1.00 86.94 91 GLY A C 1
ATOM 720 O O . GLY A 1 91 ? 11.191 -4.021 -0.022 1.00 86.94 91 GLY A O 1
ATOM 721 N N . HIS A 1 92 ? 9.210 -3.878 -1.081 1.00 84.69 92 HIS A N 1
ATOM 722 C CA . HIS A 1 92 ? 8.568 -3.111 -0.014 1.00 84.69 92 HIS A CA 1
ATOM 723 C C . HIS A 1 92 ? 8.256 -4.014 1.202 1.00 84.69 92 HIS A C 1
ATOM 725 O O . HIS A 1 92 ? 8.077 -5.227 1.072 1.00 84.69 92 HIS A O 1
ATOM 731 N N . SER A 1 93 ? 8.234 -3.434 2.403 1.00 80.19 93 SER A N 1
ATOM 732 C CA . SER A 1 93 ? 7.772 -4.114 3.621 1.00 80.19 93 SER A CA 1
ATOM 733 C C . SER A 1 93 ? 6.245 -4.105 3.712 1.00 80.19 93 SER A C 1
ATOM 735 O O . SER A 1 93 ? 5.611 -3.236 3.130 1.00 80.19 93 SER A O 1
ATOM 737 N N . GLY A 1 94 ? 5.656 -5.027 4.476 1.00 81.38 94 GLY A N 1
ATOM 738 C CA . GLY A 1 94 ? 4.215 -5.009 4.762 1.00 81.38 94 GLY A CA 1
ATOM 739 C C . GLY A 1 94 ? 3.365 -5.802 3.768 1.00 81.38 94 GLY A C 1
ATOM 740 O O . GLY A 1 94 ? 3.850 -6.720 3.105 1.00 81.38 94 GLY A O 1
ATOM 741 N N . LEU A 1 95 ? 2.070 -5.496 3.738 1.00 82.75 95 LEU A N 1
ATOM 742 C CA . LEU A 1 95 ? 1.073 -6.132 2.881 1.00 82.75 95 LEU A CA 1
ATOM 743 C C . LEU A 1 95 ? 1.066 -5.493 1.494 1.00 82.75 95 LEU A C 1
ATOM 745 O O . LEU A 1 95 ? 1.252 -4.291 1.356 1.00 82.75 95 LEU A O 1
ATOM 749 N N . SER A 1 96 ? 0.834 -6.290 0.453 1.00 86.00 96 SER A N 1
ATOM 750 C CA . SER A 1 96 ? 0.731 -5.765 -0.910 1.00 86.00 96 SER A CA 1
ATOM 751 C C . SER A 1 96 ? -0.481 -4.847 -1.070 1.00 86.00 96 SER A C 1
ATOM 753 O O . SER A 1 96 ? -1.534 -5.067 -0.464 1.00 86.00 96 SER A O 1
ATOM 755 N N . GLY A 1 97 ? -0.320 -3.823 -1.906 1.00 92.06 97 GLY A N 1
ATOM 756 C CA . GLY A 1 97 ? -1.407 -2.934 -2.298 1.00 92.06 97 GLY A CA 1
ATOM 757 C C . GLY A 1 97 ? -2.384 -3.572 -3.289 1.00 92.06 97 GLY A C 1
ATOM 758 O O . GLY A 1 97 ? -2.381 -4.779 -3.532 1.00 92.06 97 GLY A O 1
ATOM 759 N N . ASP A 1 98 ? -3.221 -2.727 -3.883 1.00 94.81 98 ASP A N 1
ATOM 760 C CA . ASP A 1 98 ? -4.035 -3.102 -5.039 1.00 94.81 98 ASP A CA 1
ATOM 761 C C . ASP A 1 98 ? -3.190 -2.968 -6.313 1.00 94.81 98 ASP A C 1
ATOM 763 O O . ASP A 1 98 ? -2.932 -1.859 -6.788 1.00 94.81 98 ASP A O 1
ATOM 767 N N . CYS A 1 99 ? -2.721 -4.106 -6.827 1.00 94.12 99 CYS A N 1
ATOM 768 C CA . CYS A 1 99 ? -1.780 -4.177 -7.947 1.00 94.12 99 CYS A CA 1
ATOM 769 C C . CYS A 1 99 ? -2.353 -4.913 -9.170 1.00 94.12 99 CYS A C 1
ATOM 771 O O . CYS A 1 99 ? -1.604 -5.336 -10.048 1.00 94.12 99 CYS A O 1
ATOM 773 N N . GLU A 1 100 ? -3.675 -5.087 -9.257 1.00 92.69 100 GLU A N 1
ATOM 774 C CA . GLU A 1 100 ? -4.298 -5.827 -10.370 1.00 92.69 100 GLU A CA 1
ATOM 775 C C . GLU A 1 100 ? -4.093 -5.147 -11.733 1.00 92.69 100 GLU A C 1
ATOM 777 O O . GLU A 1 100 ? -3.981 -5.808 -12.765 1.00 92.69 100 GLU A O 1
ATOM 782 N N . ASP A 1 101 ? -3.960 -3.822 -11.718 1.00 92.88 101 ASP A N 1
ATOM 783 C CA . ASP A 1 101 ? -3.802 -2.983 -12.904 1.00 92.88 101 ASP A CA 1
ATOM 784 C C . ASP A 1 101 ? -2.351 -2.560 -13.162 1.00 92.88 101 ASP A C 1
ATOM 786 O O . ASP A 1 101 ? -2.114 -1.556 -13.834 1.00 92.88 101 ASP A O 1
ATOM 790 N N . VAL A 1 102 ? -1.356 -3.263 -12.620 1.00 93.81 102 VAL A N 1
ATOM 791 C CA . VAL A 1 102 ? 0.042 -2.955 -12.949 1.00 93.81 102 VAL A CA 1
ATOM 792 C C . VAL A 1 102 ? 0.366 -3.479 -14.342 1.00 93.81 102 VAL A C 1
ATOM 794 O O . VAL A 1 102 ? 0.113 -4.637 -14.683 1.00 93.81 102 VAL A O 1
ATOM 797 N N . VAL A 1 103 ? 0.975 -2.620 -15.147 1.00 93.88 103 VAL A N 1
ATOM 798 C CA . VAL A 1 103 ? 1.528 -2.944 -16.460 1.00 93.88 103 VAL A CA 1
ATOM 799 C C . VAL A 1 103 ? 3.020 -2.673 -16.472 1.00 93.88 103 VAL A C 1
ATOM 801 O O . VAL A 1 103 ? 3.523 -1.789 -15.776 1.00 93.88 103 VAL A O 1
ATOM 804 N N . VAL A 1 104 ? 3.729 -3.441 -17.286 1.00 94.38 104 VAL A N 1
ATOM 805 C CA . VAL A 1 104 ? 5.183 -3.400 -17.390 1.00 94.38 104 VAL A CA 1
ATOM 806 C C . VAL A 1 104 ? 5.604 -3.242 -18.840 1.00 94.38 104 VAL A C 1
ATOM 808 O O . VAL A 1 104 ? 4.978 -3.789 -19.749 1.00 94.38 104 VAL A O 1
ATOM 811 N N . ASN A 1 105 ? 6.695 -2.514 -19.040 1.00 93.31 105 ASN A N 1
ATOM 812 C CA . ASN A 1 105 ? 7.425 -2.444 -20.292 1.00 93.31 105 ASN A CA 1
ATOM 813 C C . ASN A 1 105 ? 8.873 -2.847 -20.020 1.00 93.31 105 ASN A C 1
ATOM 815 O O . ASN A 1 105 ? 9.662 -2.048 -19.516 1.00 93.31 105 ASN A O 1
ATOM 819 N N . ASP A 1 106 ? 9.217 -4.094 -20.343 1.00 91.12 106 ASP A N 1
ATOM 820 C CA . ASP A 1 106 ? 10.554 -4.643 -20.088 1.00 91.12 106 ASP A CA 1
ATOM 821 C C . ASP A 1 106 ? 11.643 -3.982 -20.947 1.00 91.12 106 ASP A C 1
ATOM 823 O O . ASP A 1 106 ? 12.803 -3.935 -20.542 1.00 91.12 106 ASP A O 1
ATOM 827 N N . VAL A 1 107 ? 11.283 -3.447 -22.123 1.00 91.75 107 VAL A N 1
ATOM 828 C CA . VAL A 1 107 ? 12.229 -2.779 -23.034 1.00 91.75 107 VAL A CA 1
ATOM 829 C C . VAL A 1 107 ? 12.704 -1.460 -22.431 1.00 91.75 107 VAL A C 1
ATOM 831 O O . VAL A 1 107 ? 13.897 -1.170 -22.429 1.00 91.75 107 VAL A O 1
ATOM 834 N N . GLU A 1 108 ? 11.773 -0.668 -21.899 1.00 93.19 108 GLU A N 1
ATOM 835 C CA . GLU A 1 108 ? 12.081 0.606 -21.243 1.00 93.19 108 GLU A CA 1
ATOM 836 C C . GLU A 1 108 ? 12.380 0.460 -19.747 1.00 93.19 108 GLU A C 1
ATOM 838 O O . GLU A 1 108 ? 12.793 1.435 -19.123 1.00 93.19 108 GLU A O 1
ATOM 843 N N . ARG A 1 109 ? 12.174 -0.736 -19.179 1.00 94.38 109 ARG A N 1
ATOM 844 C CA . ARG A 1 109 ? 12.253 -1.027 -17.739 1.00 94.38 109 ARG A CA 1
ATOM 845 C C . ARG A 1 109 ? 11.364 -0.093 -16.920 1.00 94.38 109 ARG A C 1
ATOM 847 O O . ARG A 1 109 ? 11.804 0.542 -15.962 1.00 94.38 109 ARG A O 1
ATOM 854 N N . LYS A 1 110 ? 10.102 0.008 -17.337 1.00 95.06 110 LYS A N 1
ATOM 855 C CA . LYS A 1 110 ? 9.104 0.878 -16.710 1.00 95.06 110 LYS A CA 1
ATOM 856 C C . LYS A 1 110 ? 7.869 0.125 -16.259 1.00 95.06 110 LYS A C 1
ATOM 858 O O . LYS A 1 110 ? 7.498 -0.888 -16.847 1.00 95.06 110 LYS A O 1
ATOM 863 N N . CYS A 1 111 ? 7.217 0.687 -15.254 1.00 95.56 111 CYS A N 1
ATOM 864 C CA . CYS A 1 111 ? 5.919 0.268 -14.759 1.00 95.56 111 CYS A CA 1
ATOM 865 C C . CYS A 1 111 ? 4.938 1.433 -14.784 1.00 95.56 111 CYS A C 1
ATOM 867 O O . CYS A 1 111 ? 5.322 2.605 -14.730 1.00 95.56 111 CYS A O 1
ATOM 869 N N . ALA A 1 112 ? 3.660 1.101 -14.847 1.00 95.12 112 ALA A N 1
ATOM 870 C CA . ALA A 1 112 ? 2.574 2.057 -14.742 1.00 95.12 112 ALA A CA 1
ATOM 871 C C . ALA A 1 112 ? 1.325 1.350 -14.227 1.00 95.12 112 ALA A C 1
ATOM 873 O O . ALA A 1 112 ? 1.257 0.117 -14.254 1.00 95.12 112 ALA A O 1
ATOM 874 N N . PHE A 1 113 ? 0.323 2.114 -13.805 1.00 94.19 113 PHE A N 1
ATOM 875 C CA . PHE A 1 113 ? -1.024 1.572 -13.753 1.00 94.19 113 PHE A CA 1
ATOM 876 C C . PHE A 1 113 ? -1.668 1.654 -15.135 1.00 94.19 113 PHE A C 1
ATOM 878 O O . PHE A 1 113 ? -1.359 2.538 -15.931 1.00 94.19 113 PHE A O 1
ATOM 885 N N . VAL A 1 114 ? -2.594 0.738 -15.417 1.00 91.25 114 VAL A N 1
ATOM 886 C CA . VAL A 1 114 ? -3.400 0.735 -16.645 1.00 91.25 114 VAL A CA 1
ATOM 887 C C . VAL A 1 114 ? -4.031 2.119 -16.881 1.00 91.25 114 VAL A C 1
ATOM 889 O O . VAL A 1 114 ? -3.973 2.631 -17.991 1.00 91.25 114 VAL A O 1
ATOM 892 N N . GLU A 1 115 ? -4.522 2.795 -15.836 1.00 89.88 115 GLU A N 1
ATOM 893 C CA . GLU A 1 115 ? -5.074 4.160 -15.919 1.00 89.88 115 GLU A CA 1
ATOM 894 C C . GLU A 1 115 ? -4.069 5.242 -16.358 1.00 89.88 115 GLU A C 1
ATOM 896 O O . GLU A 1 115 ? -4.460 6.185 -17.041 1.00 89.88 115 GLU A O 1
ATOM 901 N N . ASP A 1 116 ? -2.776 5.074 -16.067 1.00 88.81 116 ASP A N 1
ATOM 902 C CA . ASP A 1 116 ? -1.716 6.009 -16.478 1.00 88.81 116 ASP A CA 1
ATOM 903 C C . ASP A 1 116 ? -1.356 5.876 -17.967 1.00 88.81 116 ASP A C 1
ATOM 905 O O . ASP A 1 116 ? -0.616 6.692 -18.522 1.00 88.81 116 ASP A O 1
ATOM 909 N N . ILE A 1 117 ? -1.854 4.832 -18.626 1.00 84.31 117 ILE A N 1
ATOM 910 C CA . ILE A 1 117 ? -1.610 4.553 -20.043 1.00 84.31 117 ILE A CA 1
ATOM 911 C C . ILE A 1 117 ? -2.912 4.311 -20.818 1.00 84.31 117 ILE A C 1
ATOM 913 O O . ILE A 1 117 ? -2.867 3.883 -21.964 1.00 84.31 117 ILE A O 1
ATOM 917 N N . ASN A 1 118 ? -4.074 4.549 -20.206 1.00 68.56 118 ASN A N 1
ATOM 918 C CA . ASN A 1 118 ? -5.384 4.153 -20.737 1.00 68.56 118 ASN A CA 1
ATOM 919 C C . ASN A 1 118 ? -5.996 5.123 -21.748 1.00 68.56 118 ASN A C 1
ATOM 921 O O . ASN A 1 118 ? -7.066 4.840 -22.279 1.00 68.56 118 ASN A O 1
ATOM 925 N N . ASP A 1 119 ? -5.316 6.216 -22.098 1.00 64.62 119 ASP A N 1
ATOM 926 C CA . ASP A 1 119 ? -5.689 7.007 -23.283 1.00 64.62 119 ASP A CA 1
ATOM 927 C C . ASP A 1 119 ? -5.490 6.212 -24.598 1.00 64.62 119 ASP A C 1
ATOM 929 O O . ASP A 1 119 ? -5.688 6.721 -25.704 1.00 64.62 119 ASP A O 1
ATOM 933 N N . CYS A 1 120 ? -5.082 4.948 -24.491 1.00 65.19 120 CYS A N 1
ATOM 934 C CA . CYS A 1 120 ? -4.886 3.994 -25.561 1.00 65.19 120 CYS A CA 1
ATOM 935 C C . CYS A 1 120 ? -6.020 2.954 -25.544 1.00 65.19 120 CYS A C 1
ATOM 937 O O . CYS A 1 120 ? -6.236 2.287 -24.538 1.00 65.19 120 CYS A O 1
ATOM 939 N N . GLU A 1 121 ? -6.702 2.746 -26.676 1.00 69.75 121 GLU A N 1
ATOM 940 C CA . GLU A 1 121 ? -7.729 1.692 -26.834 1.00 69.75 121 GLU A CA 1
ATOM 941 C C . GLU A 1 121 ? -7.190 0.282 -26.509 1.00 69.75 121 GLU A C 1
ATOM 943 O O . GLU A 1 121 ? -7.937 -0.608 -26.113 1.00 69.75 121 GLU A O 1
ATOM 948 N N . ASN A 1 122 ? -5.874 0.094 -26.644 1.00 80.38 122 ASN A N 1
ATOM 949 C CA . ASN A 1 122 ? -5.129 -1.095 -26.246 1.00 80.38 122 ASN A CA 1
ATOM 950 C C . ASN A 1 122 ? -3.807 -0.679 -25.594 1.00 80.38 122 ASN A C 1
ATOM 952 O O . ASN A 1 122 ? -3.299 0.408 -25.878 1.00 80.38 122 ASN A O 1
ATOM 956 N N . LEU A 1 123 ? -3.207 -1.568 -24.794 1.00 82.88 123 LEU A N 1
ATOM 957 C CA . LEU A 1 123 ? -1.860 -1.354 -24.257 1.00 82.88 123 LEU A CA 1
ATOM 958 C C . LEU A 1 123 ? -0.886 -0.978 -25.395 1.00 82.88 123 LEU A C 1
ATOM 960 O O . LEU A 1 123 ? -0.881 -1.647 -26.436 1.00 82.88 123 LEU A O 1
ATOM 964 N N . PRO A 1 124 ? -0.063 0.078 -25.237 1.00 84.12 124 PRO A N 1
ATOM 965 C CA . PRO A 1 124 ? 0.916 0.433 -26.251 1.00 84.12 124 PRO A CA 1
ATOM 966 C C . PRO A 1 124 ? 1.886 -0.727 -26.502 1.00 84.12 124 PRO A C 1
ATOM 968 O O . PRO A 1 124 ? 2.148 -1.549 -25.629 1.00 84.12 124 PRO A O 1
ATOM 971 N N . GLN A 1 125 ? 2.486 -0.765 -27.693 1.00 84.88 125 GLN A N 1
ATOM 972 C CA . GLN A 1 125 ? 3.494 -1.777 -28.023 1.00 84.88 125 GLN A CA 1
ATOM 973 C C . GLN A 1 125 ? 4.575 -1.882 -26.928 1.00 84.88 125 GLN A C 1
ATOM 975 O O . GLN A 1 125 ? 5.096 -0.857 -26.486 1.00 84.88 125 GLN A O 1
ATOM 980 N N . ASN A 1 126 ? 4.926 -3.120 -26.560 1.00 88.62 126 ASN A N 1
ATOM 981 C CA . ASN A 1 126 ? 5.860 -3.505 -25.490 1.00 88.62 126 ASN A CA 1
ATOM 982 C C . ASN A 1 126 ? 5.339 -3.340 -24.054 1.00 88.62 126 ASN A C 1
ATOM 984 O O . ASN A 1 126 ? 6.062 -3.697 -23.129 1.00 88.62 126 ASN A O 1
ATOM 988 N N . TRP A 1 127 ? 4.110 -2.856 -23.858 1.00 91.19 127 TRP A N 1
ATOM 989 C CA . TRP A 1 127 ? 3.437 -2.914 -22.563 1.00 91.19 127 TRP A CA 1
ATOM 990 C C . TRP A 1 127 ? 2.618 -4.199 -22.446 1.00 91.19 127 TRP A C 1
ATOM 992 O O . TRP A 1 127 ? 1.917 -4.583 -23.382 1.00 91.19 127 TRP A O 1
ATOM 1002 N N . ARG A 1 128 ? 2.691 -4.847 -21.286 1.00 91.31 128 ARG A N 1
ATOM 1003 C CA . ARG A 1 128 ? 1.918 -6.049 -20.939 1.00 91.31 128 ARG A CA 1
ATOM 1004 C C . ARG A 1 128 ? 1.459 -5.993 -19.489 1.00 91.31 128 ARG A C 1
ATOM 1006 O O . ARG A 1 128 ? 2.034 -5.240 -18.701 1.00 91.31 128 ARG A O 1
ATOM 1013 N N . ARG A 1 129 ? 0.434 -6.762 -19.114 1.00 89.62 129 ARG A N 1
ATOM 1014 C CA . ARG A 1 129 ? 0.007 -6.818 -17.707 1.00 89.62 129 ARG A CA 1
ATOM 1015 C C . ARG A 1 129 ? 1.078 -7.509 -16.866 1.00 89.62 129 ARG A C 1
ATOM 1017 O O . ARG A 1 129 ? 1.655 -8.507 -17.286 1.00 89.62 129 ARG A O 1
ATOM 1024 N N . ALA A 1 130 ? 1.327 -7.010 -15.659 1.00 83.81 130 ALA A N 1
ATOM 1025 C CA . ALA A 1 130 ? 2.306 -7.602 -14.747 1.00 83.81 130 ALA A CA 1
ATOM 1026 C C . ALA A 1 130 ? 1.923 -9.028 -14.315 1.00 83.81 130 ALA A C 1
ATOM 1028 O O . ALA A 1 130 ? 2.792 -9.818 -13.960 1.00 83.81 130 ALA A O 1
ATOM 1029 N N . GLU A 1 131 ? 0.637 -9.389 -14.363 1.00 82.75 131 GLU A N 1
ATOM 1030 C CA . GLU A 1 131 ? 0.185 -10.764 -14.110 1.00 82.75 131 GLU A CA 1
ATOM 1031 C C . GLU A 1 131 ? 0.654 -11.773 -15.167 1.00 82.75 131 GLU A C 1
ATOM 1033 O O . GLU A 1 131 ? 0.704 -12.966 -14.887 1.00 82.75 131 GLU A O 1
ATOM 1038 N N . GLU A 1 132 ? 1.050 -11.303 -16.352 1.00 82.94 132 GLU A N 1
ATOM 1039 C CA . GLU A 1 132 ? 1.643 -12.137 -17.402 1.00 82.94 132 GLU A CA 1
ATOM 1040 C C . GLU A 1 132 ? 3.127 -12.451 -17.123 1.00 82.94 132 GLU A C 1
ATOM 1042 O O . GLU A 1 132 ? 3.749 -13.228 -17.850 1.00 82.94 132 GLU A O 1
ATOM 1047 N N . LEU A 1 133 ? 3.721 -11.857 -16.078 1.00 77.00 133 LEU A N 1
ATOM 1048 C CA . LEU A 1 133 ? 5.065 -12.187 -15.612 1.00 77.00 133 LEU A CA 1
ATOM 1049 C C . LEU A 1 133 ? 5.017 -13.403 -14.675 1.00 77.00 133 LEU A C 1
ATOM 1051 O O . LEU A 1 133 ? 4.605 -13.284 -13.522 1.00 77.00 133 LEU A O 1
ATOM 1055 N N . GLU A 1 134 ? 5.525 -14.551 -15.135 1.00 68.38 134 GLU A N 1
ATOM 1056 C CA . GLU A 1 134 ? 5.534 -15.812 -14.366 1.00 68.38 134 GLU A CA 1
ATOM 1057 C C . GLU A 1 134 ? 6.213 -15.708 -12.989 1.00 68.38 134 GLU A C 1
ATOM 1059 O O . GLU A 1 134 ? 5.842 -16.426 -12.064 1.00 68.38 134 GLU A O 1
ATOM 1064 N N . PHE A 1 135 ? 7.218 -14.838 -12.844 1.00 66.50 135 PHE A N 1
ATOM 1065 C CA . PHE A 1 135 ? 8.080 -14.815 -11.657 1.00 66.50 135 PHE A CA 1
ATOM 1066 C C . PHE A 1 135 ? 7.721 -13.727 -10.637 1.00 66.50 135 PHE A C 1
ATOM 1068 O O . PHE A 1 135 ? 7.976 -13.891 -9.447 1.00 66.50 135 PHE A O 1
ATOM 1075 N N . TRP A 1 136 ? 7.149 -12.610 -11.091 1.00 60.78 136 TRP A N 1
ATOM 1076 C CA . TRP A 1 136 ? 7.044 -11.398 -10.274 1.00 60.78 136 TRP A CA 1
ATOM 1077 C C . TRP A 1 136 ? 5.639 -11.125 -9.750 1.00 60.78 136 TRP A C 1
ATOM 1079 O O . TRP A 1 136 ? 5.529 -10.374 -8.797 1.00 60.78 136 TRP A O 1
ATOM 1089 N N . GLY A 1 137 ? 4.598 -11.758 -10.305 1.00 68.00 137 GLY A N 1
ATOM 1090 C CA . GLY A 1 137 ? 3.239 -11.753 -9.758 1.00 68.00 137 GLY A CA 1
ATOM 1091 C C . GLY A 1 137 ? 2.648 -10.359 -9.549 1.00 68.00 137 GLY A C 1
ATOM 1092 O O . GLY A 1 137 ? 2.753 -9.814 -8.465 1.00 68.00 137 GLY A O 1
ATOM 1093 N N . ARG A 1 138 ? 1.967 -9.791 -10.552 1.00 85.38 138 ARG A N 1
ATOM 1094 C CA . ARG A 1 138 ? 1.166 -8.545 -10.439 1.00 85.38 138 ARG A CA 1
ATOM 1095 C C . ARG A 1 138 ? 1.883 -7.297 -9.879 1.00 85.38 138 ARG A C 1
ATOM 1097 O O . ARG A 1 138 ? 1.251 -6.257 -9.772 1.00 85.38 138 ARG A O 1
ATOM 1104 N N . VAL A 1 139 ? 3.176 -7.341 -9.566 1.00 92.69 139 VAL A N 1
ATOM 1105 C CA . VAL A 1 139 ? 3.940 -6.202 -9.037 1.00 92.69 139 VAL A CA 1
ATOM 1106 C C . VAL A 1 139 ? 5.058 -5.779 -9.986 1.00 92.69 139 VAL A C 1
ATOM 1108 O O . VAL A 1 139 ? 5.533 -6.544 -10.826 1.00 92.69 139 VAL A O 1
ATOM 1111 N N . CYS A 1 140 ? 5.472 -4.526 -9.848 1.00 93.88 140 CYS A N 1
ATOM 1112 C CA . CYS A 1 140 ? 6.578 -3.920 -10.562 1.00 93.88 140 CYS A CA 1
ATOM 1113 C C . CYS A 1 140 ? 7.926 -4.426 -10.017 1.00 93.88 140 CYS A C 1
ATOM 1115 O O . CYS A 1 140 ? 8.136 -4.406 -8.797 1.00 93.88 140 CYS A O 1
ATOM 1117 N N . PRO A 1 141 ? 8.869 -4.844 -10.879 1.00 93.12 141 PRO A N 1
ATOM 1118 C CA . PRO A 1 141 ? 10.240 -5.126 -10.465 1.00 93.12 141 PRO A CA 1
ATOM 1119 C C . PRO A 1 141 ? 10.896 -3.933 -9.761 1.00 93.12 141 PRO A C 1
ATOM 1121 O O . PRO A 1 141 ? 10.686 -2.779 -10.125 1.00 93.12 141 PRO A O 1
ATOM 1124 N N . TRP A 1 142 ? 11.714 -4.215 -8.747 1.00 92.25 142 TRP A N 1
ATOM 1125 C CA . TRP A 1 142 ? 12.358 -3.187 -7.915 1.00 92.25 142 TRP A CA 1
ATOM 1126 C C . TRP A 1 142 ? 13.307 -2.270 -8.702 1.00 92.25 142 TRP A C 1
ATOM 1128 O O . TRP A 1 142 ? 13.613 -1.161 -8.272 1.00 92.25 142 TRP A O 1
ATOM 1138 N N . ASP A 1 143 ? 13.798 -2.756 -9.840 1.00 93.19 143 ASP A N 1
ATOM 1139 C CA . ASP A 1 143 ? 14.763 -2.102 -10.711 1.00 93.19 143 ASP A CA 1
ATOM 1140 C C . ASP A 1 143 ? 14.101 -1.379 -11.900 1.00 93.19 143 ASP A C 1
ATOM 1142 O O . ASP A 1 143 ? 14.805 -0.931 -12.813 1.00 93.19 143 ASP A O 1
ATOM 1146 N N . TYR A 1 144 ? 12.764 -1.289 -11.904 1.00 94.50 144 TYR A N 1
ATOM 1147 C CA . TYR A 1 144 ? 11.964 -0.607 -12.920 1.00 94.50 144 TYR A CA 1
ATOM 1148 C C . TYR A 1 144 ? 11.482 0.746 -12.392 1.00 94.50 144 TYR A C 1
ATOM 1150 O O . TYR A 1 144 ? 11.193 0.918 -11.208 1.00 94.50 144 TYR A O 1
ATOM 1158 N N . GLU A 1 145 ? 11.369 1.723 -13.288 1.00 96.06 145 GLU A N 1
ATOM 1159 C CA . GLU A 1 145 ? 10.874 3.053 -12.936 1.00 96.06 145 GLU A CA 1
ATOM 1160 C C . GLU A 1 145 ? 9.361 3.160 -13.136 1.00 96.06 145 GLU A C 1
ATOM 1162 O O . GLU A 1 145 ? 8.823 2.766 -14.171 1.00 96.06 145 GLU A O 1
ATOM 1167 N N . TRP A 1 146 ? 8.660 3.765 -12.179 1.00 95.62 146 TRP A N 1
ATOM 1168 C CA . TRP A 1 146 ? 7.256 4.127 -12.367 1.00 95.62 146 TRP A CA 1
ATOM 1169 C C . TRP A 1 146 ? 7.120 5.356 -13.260 1.00 95.62 146 TRP A C 1
ATOM 1171 O O . TRP A 1 146 ? 7.851 6.341 -13.101 1.00 95.62 146 TRP A O 1
ATOM 1181 N N . LEU A 1 147 ? 6.144 5.327 -14.168 1.00 93.50 147 LEU A N 1
ATOM 1182 C CA . LEU A 1 147 ? 5.749 6.519 -14.904 1.00 93.50 147 LEU A CA 1
ATOM 1183 C C . LEU A 1 147 ? 5.349 7.638 -13.937 1.00 93.50 147 LEU A C 1
ATOM 1185 O O . LEU A 1 147 ? 4.623 7.436 -12.970 1.00 93.50 147 LEU A O 1
ATOM 1189 N N . LYS A 1 148 ? 5.841 8.844 -14.226 1.00 88.00 148 LYS A N 1
ATOM 1190 C CA . LYS A 1 148 ? 5.512 10.062 -13.469 1.00 88.00 148 LYS A CA 1
ATOM 1191 C C . LYS A 1 148 ? 4.349 10.841 -14.082 1.00 88.00 148 LYS A C 1
ATOM 1193 O O . LYS A 1 148 ? 3.815 11.735 -13.437 1.00 88.00 148 LYS A O 1
ATOM 1198 N N . TYR A 1 149 ? 4.010 10.533 -15.333 1.00 83.69 149 TYR A N 1
ATOM 1199 C CA . TYR A 1 149 ? 3.013 11.234 -16.135 1.00 83.69 149 TYR A CA 1
ATOM 1200 C C . TYR A 1 149 ? 2.270 10.236 -17.020 1.00 83.69 149 TYR A C 1
ATOM 1202 O O . TYR A 1 149 ? 2.856 9.236 -17.444 1.00 83.69 149 TYR A O 1
ATOM 1210 N N . THR A 1 150 ? 1.020 10.557 -17.341 1.00 81.38 150 THR A N 1
ATOM 1211 C CA . THR A 1 150 ? 0.177 9.775 -18.246 1.00 81.38 150 THR A CA 1
ATOM 1212 C C . THR A 1 150 ? 0.769 9.742 -19.657 1.00 81.38 150 THR A C 1
ATOM 1214 O O . THR A 1 150 ? 1.179 10.778 -20.193 1.00 81.38 150 THR A O 1
ATOM 1217 N N . LEU A 1 151 ? 0.815 8.563 -20.281 1.00 76.94 151 LEU A N 1
ATOM 1218 C CA . LEU A 1 151 ? 1.223 8.431 -21.679 1.00 76.94 151 LEU A CA 1
ATOM 1219 C C . LEU A 1 151 ? 0.060 8.782 -22.605 1.00 76.94 151 LEU A C 1
ATOM 1221 O O . LEU A 1 151 ? -0.958 8.099 -22.623 1.00 76.94 151 LEU A O 1
ATOM 1225 N N . ASN A 1 152 ? 0.251 9.794 -23.453 1.00 71.50 152 ASN A N 1
ATOM 1226 C CA . ASN A 1 152 ? -0.686 10.076 -24.533 1.00 71.50 152 ASN A CA 1
ATOM 1227 C C . ASN A 1 152 ? -0.333 9.233 -25.772 1.00 71.50 152 ASN A C 1
ATOM 1229 O O . ASN A 1 152 ? 0.637 9.518 -26.486 1.00 71.50 152 ASN A O 1
ATOM 1233 N N . CYS A 1 153 ? -1.144 8.211 -26.054 1.00 67.25 153 CYS A N 1
ATOM 1234 C CA . CYS A 1 153 ? -0.959 7.313 -27.198 1.00 67.25 153 CYS A CA 1
ATOM 1235 C C . CYS A 1 153 ? -1.121 7.956 -28.574 1.00 67.25 153 CYS A C 1
ATOM 1237 O O . CYS A 1 153 ? -0.704 7.366 -29.571 1.00 67.25 153 CYS A O 1
ATOM 1239 N N . GLN A 1 154 ? -1.660 9.172 -28.655 1.00 60.72 154 GLN A N 1
ATOM 1240 C CA . GLN A 1 154 ? -1.751 9.909 -29.916 1.00 60.72 154 GLN A CA 1
ATOM 1241 C C . GLN A 1 154 ? -0.389 10.457 -30.380 1.00 60.72 154 GLN A C 1
ATOM 1243 O O . GLN A 1 154 ? -0.265 10.924 -31.509 1.00 60.72 154 GLN A O 1
ATOM 1248 N N . SER A 1 155 ? 0.654 10.385 -29.543 1.00 53.56 155 SER A N 1
ATOM 1249 C CA . SER A 1 155 ? 1.986 10.932 -29.848 1.00 53.56 155 SER A CA 1
ATOM 1250 C C . SER A 1 155 ? 2.881 10.032 -30.718 1.00 53.56 155 SER A C 1
ATOM 1252 O O . SER A 1 155 ? 3.944 10.471 -31.168 1.00 53.56 155 SER A O 1
ATOM 1254 N N . LYS A 1 156 ? 2.460 8.806 -31.059 1.00 46.72 156 LYS A N 1
ATOM 1255 C CA . LYS A 1 156 ? 3.191 7.978 -32.033 1.00 46.72 156 LYS A CA 1
ATOM 1256 C C . LYS A 1 156 ? 2.849 8.384 -33.469 1.00 46.72 156 LYS A C 1
ATOM 1258 O O . LYS A 1 156 ? 2.026 7.735 -34.095 1.00 46.72 156 LYS A O 1
ATOM 1263 N N . MET A 1 157 ? 3.527 9.423 -33.975 1.00 42.84 157 MET A N 1
ATOM 1264 C CA . MET A 1 157 ? 3.987 9.553 -35.380 1.00 42.84 157 MET A CA 1
ATOM 1265 C C . MET A 1 157 ? 5.078 10.628 -35.599 1.00 42.84 157 MET A C 1
ATOM 1267 O O . MET A 1 157 ? 5.425 10.893 -36.746 1.00 42.84 157 MET A O 1
ATOM 1271 N N . ILE A 1 158 ? 5.676 11.241 -34.565 1.00 45.47 158 ILE A N 1
ATOM 1272 C CA . ILE A 1 158 ? 6.795 12.186 -34.773 1.00 45.47 158 ILE A CA 1
ATOM 1273 C C . ILE A 1 158 ? 7.876 12.020 -33.702 1.00 45.47 158 ILE A C 1
ATOM 1275 O O . ILE A 1 158 ? 8.068 12.911 -32.894 1.00 45.47 158 ILE A O 1
ATOM 1279 N N . GLN A 1 159 ? 8.594 10.896 -33.699 1.00 41.84 159 GLN A N 1
ATOM 1280 C CA . GLN A 1 159 ? 9.997 10.842 -33.252 1.00 41.84 159 GLN A CA 1
ATOM 1281 C C . GLN A 1 159 ? 10.736 9.735 -34.023 1.00 41.84 159 GLN A C 1
ATOM 1283 O O . GLN A 1 159 ? 11.245 8.778 -33.457 1.00 41.84 159 GLN A O 1
ATOM 1288 N N . ASN A 1 160 ? 10.769 9.862 -35.351 1.00 44.84 160 ASN A N 1
ATOM 1289 C CA . ASN A 1 160 ? 11.892 9.369 -36.146 1.00 44.84 160 ASN A CA 1
ATOM 1290 C C . ASN A 1 160 ? 12.707 10.611 -36.497 1.00 44.84 160 ASN A C 1
ATOM 1292 O O . ASN A 1 160 ? 12.215 11.416 -37.283 1.00 44.84 160 ASN A O 1
ATOM 1296 N N . ASN A 1 161 ? 13.862 10.781 -35.849 1.00 45.88 161 ASN A N 1
ATOM 1297 C CA . ASN A 1 161 ? 14.999 11.659 -36.191 1.00 45.88 161 ASN A CA 1
ATOM 1298 C C . ASN A 1 161 ? 15.656 12.264 -34.943 1.00 45.88 161 ASN A C 1
ATOM 1300 O O . ASN A 1 161 ? 16.037 13.427 -34.964 1.00 45.88 161 ASN A O 1
ATOM 1304 N N . ASP A 1 162 ? 15.840 11.482 -33.881 1.00 45.03 162 ASP A N 1
ATOM 1305 C CA . ASP A 1 162 ? 17.012 11.712 -33.048 1.00 45.03 162 ASP A CA 1
ATOM 1306 C C . ASP A 1 162 ? 17.816 10.422 -32.976 1.00 45.03 162 ASP A C 1
ATOM 1308 O O . ASP A 1 162 ? 17.329 9.330 -32.686 1.00 45.03 162 ASP A O 1
ATOM 1312 N N . GLU A 1 163 ? 19.056 10.588 -33.392 1.00 49.88 163 GLU A N 1
ATOM 1313 C CA . GLU A 1 163 ? 20.086 9.608 -33.650 1.00 49.88 163 GLU A CA 1
ATOM 1314 C C . GLU A 1 163 ? 20.429 8.865 -32.349 1.00 49.88 163 GLU A C 1
ATOM 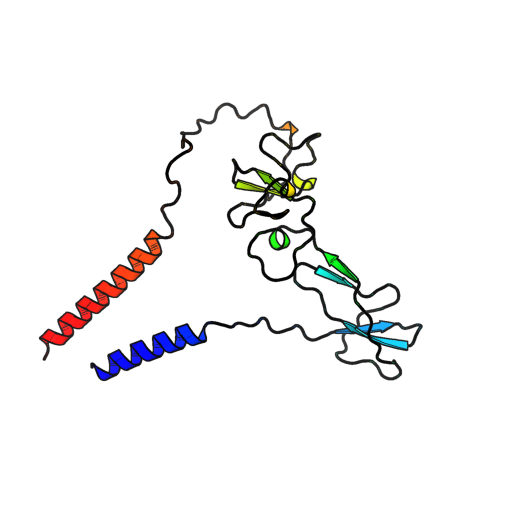1316 O O . GLU A 1 163 ? 21.318 9.244 -31.585 1.00 49.88 163 GLU A O 1
ATOM 1321 N N . GLN A 1 164 ? 19.685 7.799 -32.060 1.00 44.59 164 GLN A N 1
ATOM 1322 C CA . GLN A 1 164 ? 19.952 6.925 -30.927 1.00 44.59 164 GLN A CA 1
ATOM 1323 C C . GLN A 1 164 ? 21.205 6.098 -31.245 1.00 44.59 164 GLN A C 1
ATOM 1325 O O . GLN A 1 164 ? 21.151 5.056 -31.901 1.00 44.59 164 GLN A O 1
ATOM 1330 N N . LYS A 1 165 ? 22.367 6.599 -30.806 1.00 45.25 165 LYS A N 1
ATOM 1331 C CA . LYS A 1 165 ? 23.618 5.834 -30.749 1.00 45.25 165 LYS A CA 1
ATOM 1332 C C . LYS A 1 165 ? 23.342 4.516 -30.030 1.00 45.25 165 LYS A C 1
ATOM 1334 O O . LYS A 1 165 ? 22.974 4.501 -28.858 1.00 45.25 165 LYS A O 1
ATOM 1339 N N . GLY A 1 166 ? 23.483 3.429 -30.781 1.00 40.25 166 GLY A N 1
ATOM 1340 C CA . GLY A 1 166 ? 23.124 2.089 -30.355 1.00 40.25 166 GLY A CA 1
ATOM 1341 C C . GLY A 1 166 ? 23.861 1.643 -29.098 1.00 40.25 166 GLY A C 1
ATOM 1342 O O . GLY A 1 166 ? 25.083 1.721 -29.016 1.00 40.25 166 GLY A O 1
ATOM 1343 N N . CYS A 1 167 ? 23.097 1.098 -28.159 1.00 43.25 167 CYS A N 1
ATOM 1344 C CA . CYS A 1 167 ? 23.559 0.004 -27.319 1.00 43.25 167 CYS A CA 1
ATOM 1345 C C . CYS A 1 167 ? 22.777 -1.230 -27.773 1.00 43.25 167 CYS A C 1
ATOM 1347 O O . CYS A 1 167 ? 21.552 -1.277 -27.677 1.00 43.25 167 CYS A O 1
ATOM 1349 N N . THR A 1 168 ? 23.479 -2.180 -28.380 1.00 45.22 168 THR A N 1
ATOM 1350 C CA . THR A 1 168 ? 22.923 -3.465 -28.814 1.00 45.22 168 THR A CA 1
ATOM 1351 C C . THR A 1 168 ? 22.593 -4.352 -27.610 1.00 45.22 168 THR A C 1
ATOM 1353 O O . THR A 1 168 ? 23.294 -4.285 -26.601 1.00 45.22 168 THR A O 1
ATOM 1356 N N . PRO A 1 169 ? 21.567 -5.215 -27.699 1.00 43.00 169 PRO A N 1
ATOM 1357 C CA . PRO A 1 169 ? 21.200 -6.117 -26.617 1.00 43.00 169 PRO A CA 1
ATOM 1358 C C . PRO A 1 169 ? 22.213 -7.264 -26.512 1.00 43.00 169 PRO A C 1
ATOM 1360 O O . PRO A 1 169 ? 22.342 -8.081 -27.423 1.00 43.00 169 PRO A O 1
ATOM 1363 N N . GLY A 1 170 ? 22.921 -7.317 -25.386 1.00 47.06 170 GLY A N 1
ATOM 1364 C CA . GLY A 1 170 ? 23.877 -8.370 -25.047 1.00 47.06 170 GLY A CA 1
ATOM 1365 C C . GLY A 1 170 ? 25.232 -7.787 -24.656 1.00 47.06 170 GLY A C 1
ATOM 1366 O O . GLY A 1 170 ? 25.957 -7.317 -25.524 1.00 47.06 170 GLY A O 1
ATOM 1367 N N . LEU A 1 171 ? 25.555 -7.894 -23.364 1.00 41.75 171 LEU A N 1
ATOM 1368 C CA . LEU A 1 171 ? 26.723 -7.372 -22.633 1.00 41.75 171 LEU A CA 1
ATOM 1369 C C . LEU A 1 171 ? 26.582 -5.950 -22.047 1.00 41.75 171 LEU A C 1
ATOM 1371 O O . LEU A 1 171 ? 26.703 -4.935 -22.722 1.00 41.75 171 LEU A O 1
ATOM 1375 N N . ASP A 1 172 ? 26.350 -5.9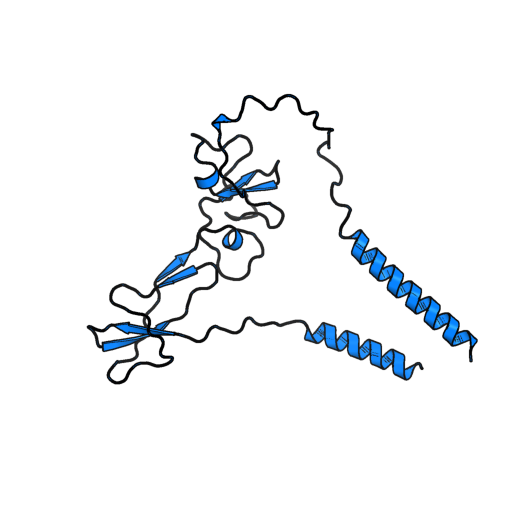56 -20.732 1.00 47.31 172 ASP A N 1
ATOM 1376 C CA . ASP A 1 172 ? 26.878 -5.057 -19.701 1.00 47.31 172 ASP A CA 1
ATOM 1377 C C . ASP A 1 172 ? 26.670 -3.543 -19.862 1.00 47.31 172 ASP A C 1
ATOM 1379 O O . ASP A 1 172 ? 27.570 -2.784 -20.204 1.00 47.31 172 ASP A O 1
ATOM 1383 N N . CYS A 1 173 ? 25.495 -3.076 -19.434 1.00 45.19 173 CYS A N 1
ATOM 1384 C CA . CYS A 1 173 ? 25.293 -1.698 -18.966 1.00 45.19 173 CYS A CA 1
ATOM 1385 C C . CYS A 1 173 ? 25.214 -1.655 -17.428 1.00 45.19 173 CYS A C 1
ATOM 1387 O O . CYS A 1 173 ? 24.340 -1.005 -16.857 1.00 45.19 173 CYS A O 1
ATOM 1389 N N . TYR A 1 174 ? 26.101 -2.392 -16.750 1.00 46.78 174 TYR A N 1
ATOM 1390 C CA . TYR A 1 174 ? 26.180 -2.433 -15.287 1.00 46.78 174 TYR A CA 1
ATOM 1391 C C . TYR A 1 174 ? 27.626 -2.388 -14.788 1.00 46.78 174 TYR A C 1
ATOM 1393 O O . TYR A 1 174 ? 28.094 -3.262 -14.072 1.00 46.78 174 TYR A O 1
ATOM 1401 N N . GLU A 1 175 ? 28.332 -1.309 -15.095 1.00 47.25 175 GLU A N 1
ATOM 1402 C CA . GLU A 1 175 ? 29.447 -0.886 -14.256 1.00 47.25 175 GLU A CA 1
ATOM 1403 C C . GLU A 1 175 ? 29.238 0.583 -13.928 1.00 47.25 175 GLU A C 1
ATOM 1405 O O . GLU A 1 175 ? 29.313 1.412 -14.825 1.00 47.25 175 GLU A O 1
ATOM 1410 N N . ASN A 1 176 ? 28.911 0.897 -12.665 1.00 51.56 176 ASN A N 1
ATOM 1411 C CA . ASN A 1 176 ? 29.486 2.074 -11.990 1.00 51.56 176 ASN A CA 1
ATOM 1412 C C . ASN A 1 176 ? 29.130 2.273 -10.508 1.00 51.56 176 ASN A C 1
ATOM 1414 O O . ASN A 1 176 ? 29.667 3.199 -9.912 1.00 51.56 176 ASN A O 1
ATOM 1418 N N . ASN A 1 177 ? 28.346 1.408 -9.848 1.00 48.50 177 ASN A N 1
ATOM 1419 C CA . ASN A 1 177 ? 28.159 1.536 -8.386 1.00 48.50 177 ASN A CA 1
ATOM 1420 C C . ASN A 1 177 ? 28.827 0.450 -7.528 1.00 48.50 177 ASN A C 1
ATOM 1422 O O . ASN A 1 177 ? 29.141 0.711 -6.371 1.00 48.50 177 ASN A O 1
ATOM 1426 N N . ILE A 1 178 ? 29.165 -0.724 -8.074 1.00 51.00 178 ILE A N 1
ATOM 1427 C CA . ILE A 1 178 ? 29.897 -1.755 -7.306 1.00 51.00 178 ILE A CA 1
ATOM 1428 C C . ILE A 1 178 ? 31.409 -1.449 -7.243 1.00 51.00 178 ILE A C 1
ATOM 1430 O O . ILE A 1 178 ? 32.046 -1.673 -6.213 1.00 51.00 178 ILE A O 1
ATOM 1434 N N . ILE A 1 179 ? 31.979 -0.827 -8.283 1.00 52.41 179 ILE A N 1
ATOM 1435 C CA . ILE A 1 179 ? 33.399 -0.423 -8.318 1.00 52.41 179 ILE A CA 1
ATOM 1436 C C . ILE A 1 179 ? 33.703 0.676 -7.278 1.00 52.41 179 ILE A C 1
ATOM 1438 O O . ILE A 1 179 ? 34.805 0.729 -6.721 1.00 52.41 179 ILE A O 1
ATOM 1442 N N . PHE A 1 180 ? 32.724 1.519 -6.933 1.00 52.88 180 PHE A N 1
ATOM 1443 C CA . PHE A 1 180 ? 32.926 2.608 -5.971 1.00 52.88 180 PHE A CA 1
ATOM 1444 C C . PHE A 1 180 ? 33.108 2.098 -4.529 1.00 52.88 180 PHE A C 1
ATOM 1446 O O . PHE A 1 180 ? 33.984 2.567 -3.805 1.00 52.88 180 PHE A O 1
ATOM 1453 N N . TYR A 1 181 ? 32.368 1.064 -4.117 1.00 54.53 181 TYR A N 1
ATOM 1454 C CA . TYR A 1 181 ? 32.533 0.478 -2.780 1.00 54.53 181 TYR A CA 1
ATOM 1455 C C . TYR A 1 181 ? 33.801 -0.381 -2.653 1.00 54.53 181 TYR A C 1
ATOM 1457 O O . TYR A 1 181 ? 34.475 -0.327 -1.620 1.00 54.53 181 TYR A O 1
ATOM 1465 N N . PHE A 1 182 ? 34.192 -1.110 -3.707 1.00 55.03 182 PHE A N 1
ATOM 1466 C CA . PHE A 1 182 ? 35.450 -1.871 -3.707 1.00 55.03 182 PHE A CA 1
ATOM 1467 C C . PHE A 1 182 ? 36.689 -0.966 -3.684 1.00 55.03 182 PHE A C 1
ATOM 1469 O O . PHE A 1 182 ? 37.661 -1.269 -2.988 1.00 55.03 182 PHE A O 1
ATOM 1476 N N . SER A 1 183 ? 36.654 0.169 -4.387 1.00 63.81 183 SER A N 1
ATOM 1477 C CA . SER A 1 183 ? 37.768 1.125 -4.394 1.00 63.81 183 SER A CA 1
ATOM 1478 C C . SER A 1 183 ? 37.950 1.822 -3.042 1.00 63.81 183 SER A C 1
ATOM 1480 O O . SER A 1 183 ? 39.081 1.907 -2.562 1.00 63.81 183 SER A O 1
ATOM 1482 N N . ILE A 1 184 ? 36.870 2.223 -2.359 1.00 71.88 184 ILE A N 1
ATOM 1483 C CA . ILE A 1 184 ? 36.960 2.786 -0.999 1.00 71.88 184 ILE A CA 1
ATOM 1484 C C . ILE A 1 184 ? 37.500 1.741 -0.010 1.00 71.88 184 ILE A C 1
ATOM 1486 O O . ILE A 1 184 ? 38.400 2.051 0.775 1.00 71.88 184 ILE A O 1
ATOM 1490 N N . GLY A 1 185 ? 37.022 0.493 -0.078 1.00 74.69 185 GLY A N 1
ATOM 1491 C CA . GLY A 1 185 ? 37.515 -0.599 0.769 1.00 74.69 185 GLY A CA 1
ATOM 1492 C C . GLY A 1 185 ? 39.016 -0.864 0.595 1.00 74.69 185 GLY A C 1
ATOM 1493 O O . GLY A 1 185 ? 39.746 -0.970 1.584 1.00 74.69 185 GLY A O 1
ATOM 1494 N N . LEU A 1 186 ? 39.505 -0.891 -0.651 1.00 76.88 186 LEU A N 1
ATOM 1495 C CA . LEU A 1 186 ? 40.928 -1.075 -0.961 1.00 76.88 186 LEU A CA 1
ATOM 1496 C C . LEU A 1 186 ? 41.793 0.107 -0.508 1.00 76.88 186 LEU A C 1
ATOM 1498 O O . LEU A 1 186 ? 42.886 -0.112 0.015 1.00 76.88 186 LEU A O 1
ATOM 1502 N N . ILE A 1 187 ? 41.311 1.347 -0.649 1.00 80.31 187 ILE A N 1
ATOM 1503 C CA . ILE A 1 187 ? 42.029 2.544 -0.184 1.00 80.31 187 ILE A CA 1
ATOM 1504 C C . ILE A 1 187 ? 42.169 2.528 1.343 1.00 80.31 187 ILE A C 1
ATOM 1506 O O . ILE A 1 187 ? 43.264 2.756 1.863 1.00 80.31 187 ILE A O 1
ATOM 1510 N N . VAL A 1 188 ? 41.097 2.204 2.075 1.00 84.25 188 VAL A N 1
ATOM 1511 C CA . VAL A 1 188 ? 41.135 2.097 3.544 1.00 84.25 188 VAL A CA 1
ATOM 1512 C C . VAL A 1 188 ? 42.089 0.982 3.983 1.00 84.25 188 VAL A C 1
ATOM 1514 O O . VAL A 1 188 ? 42.912 1.191 4.877 1.00 84.25 188 VAL A O 1
ATOM 1517 N N . PHE A 1 189 ? 42.050 -0.178 3.321 1.00 82.62 189 PHE A N 1
ATOM 1518 C CA . PHE A 1 189 ? 42.946 -1.295 3.624 1.00 82.62 189 PHE A CA 1
ATOM 1519 C C . PHE A 1 189 ? 44.422 -0.956 3.351 1.00 82.62 189 PHE A C 1
ATOM 1521 O O . PHE A 1 189 ? 45.288 -1.215 4.191 1.00 82.62 189 PHE A O 1
ATOM 1528 N N . ALA A 1 190 ? 44.721 -0.297 2.228 1.00 84.81 190 ALA A N 1
ATOM 1529 C CA . ALA A 1 190 ? 46.072 0.149 1.896 1.00 84.81 190 ALA A CA 1
ATOM 1530 C C . ALA A 1 190 ? 46.606 1.186 2.900 1.00 84.81 190 ALA A C 1
ATOM 1532 O O . ALA A 1 190 ? 47.754 1.089 3.341 1.00 84.81 190 ALA A O 1
ATOM 1533 N N . LEU A 1 191 ? 45.775 2.145 3.327 1.00 86.81 191 LEU A N 1
ATOM 1534 C CA . LEU A 1 191 ? 46.147 3.127 4.351 1.00 86.81 191 LEU A CA 1
ATOM 1535 C C . LEU A 1 191 ? 46.449 2.462 5.701 1.00 86.81 191 LEU A C 1
ATOM 1537 O O . LEU A 1 191 ? 47.425 2.836 6.357 1.00 86.81 191 LEU A O 1
ATOM 1541 N N . LEU A 1 192 ? 45.678 1.442 6.092 1.00 85.50 192 LEU A N 1
ATOM 1542 C CA . LEU A 1 192 ? 45.938 0.663 7.306 1.00 85.50 192 LEU A CA 1
ATOM 1543 C C . LEU A 1 192 ? 47.282 -0.077 7.236 1.00 85.50 192 LEU A C 1
ATOM 1545 O O . LEU A 1 192 ? 48.045 -0.032 8.204 1.00 85.50 192 LEU A O 1
ATOM 1549 N N . ILE A 1 193 ? 47.626 -0.679 6.091 1.00 85.69 193 ILE A N 1
ATOM 1550 C CA . ILE A 1 193 ? 48.932 -1.329 5.883 1.00 85.69 193 ILE A CA 1
ATOM 1551 C C . ILE A 1 193 ? 50.076 -0.310 5.981 1.00 85.69 193 ILE A C 1
ATOM 1553 O O . ILE A 1 193 ? 51.071 -0.555 6.671 1.00 85.69 193 ILE A O 1
ATOM 1557 N N . ILE A 1 194 ? 49.945 0.854 5.334 1.00 85.12 194 ILE A N 1
ATOM 1558 C CA . ILE A 1 194 ? 50.978 1.901 5.358 1.00 85.12 194 ILE A CA 1
ATOM 1559 C C . ILE A 1 194 ? 51.195 2.409 6.788 1.00 85.12 194 ILE A C 1
ATOM 1561 O O . ILE A 1 194 ? 52.343 2.507 7.237 1.00 85.12 194 ILE A O 1
ATOM 1565 N N . LEU A 1 195 ? 50.118 2.691 7.525 1.00 81.88 195 LEU A N 1
ATOM 1566 C CA . LEU A 1 195 ? 50.193 3.128 8.920 1.00 81.88 195 LEU A CA 1
ATOM 1567 C C . LEU A 1 195 ? 50.847 2.065 9.811 1.00 81.88 195 LEU A C 1
ATOM 1569 O O . LEU A 1 195 ? 51.697 2.404 10.637 1.00 81.88 195 LEU A O 1
ATOM 1573 N N . TRP A 1 196 ? 50.526 0.786 9.603 1.00 80.44 196 TRP A N 1
ATOM 1574 C CA . TRP A 1 196 ? 51.133 -0.323 10.339 1.00 80.44 196 TRP A CA 1
ATOM 1575 C C . TRP A 1 196 ? 52.636 -0.465 10.045 1.00 80.44 196 TRP A C 1
ATOM 1577 O O . TRP A 1 196 ? 53.440 -0.590 10.972 1.00 80.44 196 TRP A O 1
ATOM 1587 N N . SER A 1 197 ? 53.048 -0.330 8.779 1.00 79.75 197 SER A N 1
ATOM 1588 C CA . SER A 1 197 ? 54.459 -0.421 8.366 1.00 79.75 197 SER A CA 1
ATOM 1589 C C . SER A 1 197 ? 55.341 0.686 8.967 1.00 79.75 197 SER A C 1
ATOM 1591 O O . SER A 1 197 ? 56.465 0.423 9.406 1.00 79.75 197 SER A O 1
ATOM 1593 N N . LYS A 1 198 ? 54.825 1.922 9.062 1.00 79.94 198 LYS A N 1
ATOM 1594 C CA . LYS A 1 198 ? 55.519 3.041 9.724 1.00 79.94 198 LYS A CA 1
ATOM 1595 C C . LYS A 1 198 ? 55.636 2.831 11.231 1.00 79.94 198 LYS A C 1
ATOM 1597 O O . LYS A 1 198 ? 56.574 3.337 11.844 1.00 79.94 198 LYS A O 1
ATOM 1602 N N . PHE A 1 199 ? 54.702 2.085 11.817 1.00 73.88 199 PHE A N 1
ATOM 1603 C CA . PHE A 1 199 ? 54.696 1.789 13.240 1.00 73.88 199 PHE A CA 1
ATOM 1604 C C . PHE A 1 199 ? 55.741 0.734 13.629 1.00 73.88 199 PHE A C 1
ATOM 1606 O O . PHE A 1 199 ? 56.380 0.863 14.671 1.00 73.88 199 PHE A O 1
ATOM 1613 N N . ILE A 1 200 ? 55.961 -0.275 12.779 1.00 78.75 200 ILE A N 1
ATOM 1614 C CA . ILE A 1 200 ? 56.966 -1.327 13.010 1.00 78.75 200 ILE A CA 1
ATOM 1615 C C . ILE A 1 200 ? 58.393 -0.765 12.956 1.00 78.75 200 ILE A C 1
ATOM 1617 O O . ILE A 1 200 ? 59.217 -1.149 13.774 1.00 78.75 200 ILE A O 1
ATOM 1621 N N . LYS A 1 201 ? 58.684 0.189 12.062 1.00 67.88 201 LYS A N 1
ATOM 1622 C CA . LYS A 1 201 ? 60.036 0.768 11.911 1.00 67.88 201 LYS A CA 1
ATOM 1623 C C . LYS A 1 201 ? 60.475 1.723 13.035 1.00 67.88 201 LYS A C 1
ATOM 1625 O O . LYS A 1 201 ? 61.613 2.176 13.015 1.00 67.88 201 LYS A O 1
ATOM 1630 N N . LYS A 1 202 ? 59.586 2.085 13.968 1.00 59.66 202 LYS A N 1
ATOM 1631 C CA . LYS A 1 202 ? 59.883 2.992 15.098 1.00 59.66 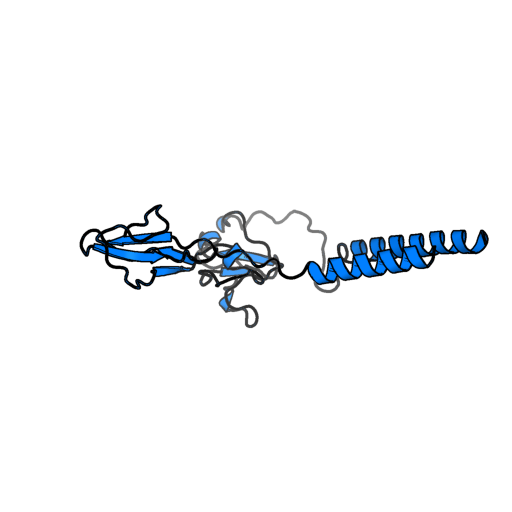202 LYS A CA 1
ATOM 1632 C C . LYS A 1 202 ? 60.072 2.272 16.443 1.00 59.66 202 LYS A C 1
ATOM 1634 O O . LYS A 1 202 ? 60.188 2.943 17.466 1.00 59.66 202 LYS A O 1
ATOM 1639 N N . LYS A 1 203 ? 60.077 0.939 16.443 1.00 51.62 203 LYS A N 1
ATOM 1640 C CA . LYS A 1 203 ? 60.523 0.099 17.560 1.00 51.62 203 LYS A CA 1
ATOM 1641 C C . LYS A 1 203 ? 61.868 -0.516 17.222 1.00 51.62 203 LYS A C 1
ATOM 1643 O O . LYS A 1 203 ? 62.632 -0.717 18.185 1.00 51.62 203 LYS A O 1
#

Secondary structure (DSSP, 8-state):
-HHHHHHHHHHHHHHHHHS---PPPPPPPEEEEETTTTEEEEE----TTEEEEPPTTEEEES-SSPPTTPEE-----EEEE---TGGGBTT-SSS----TTEEEETTTTEEEEGGGGTTSSSPPTT-EEGGG-TTT-SSB-TTSEEPSS---GGGTTS---S------SSS----SSHHHHHHHHHHHHHHHHHHHHHHHTT-

Radius of gyration: 27.83 Å; chains: 1; bounding box: 86×28×66 Å

Foldseek 3Di:
DVVVVVVVVVVVVVVVVPPPDPDDPQDQWWKKAQPVQLAMETDRQAPPFKGWDFPPRIDTDPDSDRDPSGHYDHGDIDIATAPDQQLQEPPHDHHHGPLQQWKAQVVQLEIEGCVLAVLDPDRPPRIDQPCVPPPRHSGRYNRGYYDPHRDNPVPPPPPDDDDPPDDDPDDDPDDDDVVVVVVVVVVVVVVVVVVVVVVVVVD

pLDDT: mean 80.07, std 16.95, range [40.25, 98.25]

Sequence (203 aa):
MLKNLILIILATIFIVLTSSYVLASQALPRYGVNEETKECSKFFMGDECLDCTFPEGWKMIEEFQCPLGYKEVQKDSVCKPRKNSFCCTIGHSGLSGDCEDVVVNDVERKCAFVEDINDCENLPQNWRRAEELEFWGRVCPWDYEWLKYTLNCQSKMIQNNDEQKGCTPGLDCYENNIIFYFSIGLIVFALLIILWSKFIKKK